Protein AF-A0A976PGE8-F1 (afdb_monomer_lite)

pLDDT: mean 82.2, std 19.77, range [25.59, 98.62]

Foldseek 3Di:
DDDDDPPPPPPPPPPDQPPDDQDPQWDWDWDDDPQKIWIWIWFQAPVRHIDIDIFIDGNVLLVVLVVLAAAADADPPADPDDPVSCVSHCWDADPNDIDHVLLCLLQSCLRVCVRVLVRLVVVCVVVVNDPLSSLRRLLRRLASQAEGFADCDDPRHRNHRADRLSRCNNSSYHHAVNSQSVSSSSCLVDPVQAQQKKWKDAVPHIWIWGQDDDDPQFAWDDDPNTITTTRGSHDPVSARTSDDPDPRDPDIDIGTRHYDDPPDDDDDDDDDDDDDDDDDDQQDAQPPQWDWDWDADPPAQKIWTFTWHQDPNDTATAHWIFIAGVVRHTPDIWHDHRNRTPGD

Secondary structure (DSSP, 8-state):
-----------------TT-PPPTT-EEEEEEETTEEEEEEEEE-TTS-EEEEEEEEEHHHHHHHHHHSSB---BTTB----HHHHHHHTEEEETTEEEE-HHHHHHHTHHHHHHHHHHHHHHHHHHT--HHHHHHHHHHHHHTSPB-PPPSEETTEE-TT---HHHHHHHS-B-HHHHHHHHHHHHTTSGGGTT-EEEEEETTEEEEEE-SPPPTT--EEEETTEEEEEE----TT-PPTT--SS---S--EEEEE-----S----PPPP-PPPP----TT---S-TTEEEEEEE-SSSS-EEEEEEEEETTEEEEEEEEEEE-TT--EEEEEEEETTEEEE-

Radius of gyration: 23.6 Å; chains: 1; bounding box: 58×65×79 Å

Structure (mmCIF, N/CA/C/O backbone):
data_AF-A0A976PGE8-F1
#
_entry.id   AF-A0A976PGE8-F1
#
loop_
_atom_site.group_PDB
_atom_site.id
_atom_site.type_symbol
_atom_site.label_atom_id
_atom_site.label_alt_id
_atom_site.label_comp_id
_atom_site.label_asym_id
_atom_site.label_entity_id
_atom_site.label_seq_id
_atom_site.pdbx_PDB_ins_code
_atom_site.Cartn_x
_atom_site.Cartn_y
_atom_site.Cartn_z
_atom_site.occupancy
_atom_site.B_iso_or_equiv
_atom_site.auth_seq_id
_atom_site.auth_comp_id
_atom_site.auth_asym_id
_atom_site.auth_atom_id
_atom_site.pdbx_PDB_model_num
ATOM 1 N N . MET A 1 1 ? 16.066 42.567 -36.232 1.00 38.53 1 MET A N 1
ATOM 2 C CA . MET A 1 1 ? 16.567 41.419 -35.450 1.00 38.53 1 MET A CA 1
ATOM 3 C C . MET A 1 1 ? 15.426 40.947 -34.550 1.00 38.53 1 MET A C 1
ATOM 5 O O . MET A 1 1 ? 15.101 41.644 -33.601 1.00 38.53 1 MET A O 1
ATOM 9 N N . LYS A 1 2 ? 14.699 39.887 -34.933 1.00 30.12 2 LYS A N 1
ATOM 10 C CA . LYS A 1 2 ? 13.552 39.358 -34.169 1.00 30.12 2 LYS A CA 1
ATOM 11 C C . LYS A 1 2 ? 14.046 38.180 -33.330 1.00 30.12 2 LYS A C 1
ATOM 13 O O . LYS A 1 2 ? 14.481 37.188 -33.903 1.00 30.12 2 LYS A O 1
ATOM 18 N N . PHE A 1 3 ? 14.008 38.305 -32.006 1.00 31.39 3 PHE A N 1
ATOM 19 C CA . PHE A 1 3 ? 14.243 37.182 -31.100 1.00 31.39 3 PHE A CA 1
ATOM 20 C C . PHE A 1 3 ? 12.984 36.314 -31.066 1.00 31.39 3 PHE A C 1
ATOM 22 O O . PHE A 1 3 ? 11.922 36.770 -30.646 1.00 31.39 3 PHE A O 1
ATOM 29 N N . LEU A 1 4 ? 13.099 35.080 -31.555 1.00 31.41 4 LEU A N 1
ATOM 30 C CA . LEU A 1 4 ? 12.068 34.059 -31.429 1.00 31.41 4 LEU A CA 1
ATOM 31 C C . LEU A 1 4 ? 12.268 33.383 -30.066 1.00 31.41 4 LEU A C 1
ATOM 33 O O . LEU A 1 4 ? 13.241 32.659 -29.866 1.00 31.41 4 LEU A O 1
ATOM 37 N N . LEU A 1 5 ? 11.391 33.681 -29.108 1.00 29.59 5 LEU A N 1
ATOM 38 C CA . LEU A 1 5 ? 11.395 33.053 -27.790 1.00 29.59 5 LEU A CA 1
ATOM 39 C C . LEU A 1 5 ? 10.827 31.632 -27.937 1.00 29.59 5 LEU A C 1
ATOM 41 O O . LEU A 1 5 ? 9.623 31.458 -28.119 1.00 29.59 5 LEU A O 1
ATOM 45 N N . PHE A 1 6 ? 11.686 30.615 -27.904 1.00 31.12 6 PHE A N 1
ATOM 46 C CA . PHE A 1 6 ? 11.252 29.219 -27.862 1.00 31.12 6 PHE A CA 1
ATOM 47 C C . PHE A 1 6 ? 10.829 28.899 -26.421 1.00 31.12 6 PHE A C 1
ATOM 49 O O . PHE A 1 6 ? 11.664 28.623 -25.561 1.00 31.12 6 PHE A O 1
ATOM 56 N N . LEU A 1 7 ? 9.527 28.985 -26.131 1.00 32.16 7 LEU A N 1
ATOM 57 C CA . LEU A 1 7 ? 8.962 28.381 -24.926 1.00 32.16 7 LEU A CA 1
ATOM 58 C C . LEU A 1 7 ? 9.033 26.863 -25.101 1.00 32.16 7 LEU A C 1
ATOM 60 O O . LEU A 1 7 ? 8.217 26.262 -25.795 1.00 32.16 7 LEU A O 1
ATOM 64 N N . LEU A 1 8 ? 10.047 26.255 -24.489 1.00 30.08 8 LEU A N 1
ATOM 65 C CA . LEU A 1 8 ? 10.161 24.810 -24.369 1.00 30.08 8 LEU A CA 1
ATOM 66 C C . LEU A 1 8 ? 9.099 24.341 -23.361 1.00 30.08 8 LEU A C 1
ATOM 68 O O . LEU A 1 8 ? 9.341 24.271 -22.158 1.00 30.08 8 LEU A O 1
ATOM 72 N N . THR A 1 9 ? 7.884 24.075 -23.835 1.00 30.38 9 THR A N 1
ATOM 73 C CA . THR A 1 9 ? 6.883 23.368 -23.037 1.00 30.38 9 THR A CA 1
ATOM 74 C C . THR A 1 9 ? 7.337 21.923 -22.905 1.00 30.38 9 THR A C 1
ATOM 76 O O . THR A 1 9 ? 7.172 21.124 -23.825 1.00 30.38 9 THR A O 1
ATOM 79 N N . ILE A 1 10 ? 7.934 21.584 -21.764 1.00 34.19 10 ILE A N 1
ATOM 80 C CA . ILE A 1 10 ? 8.125 20.194 -21.358 1.00 34.19 10 ILE A CA 1
ATOM 81 C C . ILE A 1 10 ? 6.721 19.649 -21.075 1.00 34.19 10 ILE A C 1
ATOM 83 O O . ILE A 1 10 ? 6.186 19.818 -19.982 1.00 34.19 10 ILE A O 1
ATOM 87 N N . GLN A 1 11 ? 6.084 19.048 -22.081 1.00 33.69 11 GLN A N 1
ATOM 88 C CA . GLN A 1 11 ? 4.939 18.173 -21.859 1.00 33.69 11 GLN A CA 1
ATOM 89 C C . GLN A 1 11 ? 5.474 16.903 -21.201 1.00 33.69 11 GLN A C 1
ATOM 91 O O . GLN A 1 11 ? 5.878 15.950 -21.863 1.00 33.69 11 GLN A O 1
ATOM 96 N N . SER A 1 12 ? 5.508 16.899 -19.872 1.00 35.38 12 SER A N 1
ATOM 97 C CA . SER A 1 12 ? 5.469 15.654 -19.124 1.00 35.38 12 SER A CA 1
ATOM 98 C C . SER A 1 12 ? 4.142 14.982 -19.464 1.00 35.38 12 SER A C 1
ATOM 100 O O . SER A 1 12 ? 3.069 15.463 -19.098 1.00 35.38 12 SER A O 1
ATOM 102 N N . ALA A 1 13 ? 4.209 13.892 -20.224 1.00 35.97 13 ALA A N 1
ATOM 103 C CA . ALA A 1 13 ? 3.078 13.012 -20.462 1.00 35.97 13 ALA A CA 1
ATOM 104 C C . ALA A 1 13 ? 2.733 12.296 -19.147 1.00 35.97 13 ALA A C 1
ATOM 106 O O . ALA A 1 13 ? 3.066 11.135 -18.934 1.00 35.97 13 ALA A O 1
ATOM 107 N N . PHE A 1 14 ? 2.106 13.017 -18.220 1.00 44.25 14 PHE A N 1
ATOM 108 C CA . PHE A 1 14 ? 1.342 12.393 -17.158 1.00 44.25 14 PHE A CA 1
ATOM 109 C C . PHE A 1 14 ? 0.135 11.749 -17.834 1.00 44.25 14 PHE A C 1
ATOM 111 O O . PHE A 1 14 ? -0.710 12.452 -18.387 1.00 44.25 14 PHE A O 1
ATOM 118 N N . ALA A 1 15 ? 0.074 10.417 -17.828 1.00 44.56 15 ALA A N 1
ATOM 119 C CA . ALA A 1 15 ? -1.162 9.708 -18.121 1.00 44.56 15 ALA A CA 1
ATOM 120 C C . ALA A 1 15 ? -2.224 10.252 -17.154 1.00 44.56 15 ALA A C 1
ATOM 122 O O . ALA A 1 15 ? -2.124 10.073 -15.938 1.00 44.56 15 ALA A O 1
ATOM 123 N N . LEU A 1 16 ? -3.169 11.031 -17.677 1.00 48.41 16 LEU A N 1
ATOM 124 C CA . LEU A 1 16 ? -4.277 11.544 -16.886 1.00 48.41 16 LEU A CA 1
ATOM 125 C C . LEU A 1 16 ? -5.193 10.359 -16.553 1.00 48.41 16 LEU A C 1
ATOM 127 O O . LEU A 1 16 ? -5.439 9.533 -17.432 1.00 48.41 16 LEU A O 1
ATOM 131 N N . PRO A 1 17 ? -5.714 10.249 -15.321 1.00 51.03 17 PRO A N 1
ATOM 132 C CA . PRO A 1 17 ? -6.688 9.217 -14.994 1.00 51.03 17 PRO A CA 1
ATOM 133 C C . PRO A 1 17 ? -7.962 9.455 -15.821 1.00 51.03 17 PRO A C 1
ATOM 135 O O . PRO A 1 17 ? -8.771 10.317 -15.488 1.00 51.03 17 PRO A O 1
ATOM 138 N N . GLU A 1 18 ? -8.147 8.704 -16.910 1.00 49.00 18 GLU A N 1
ATOM 139 C CA . GLU A 1 18 ? -9.283 8.856 -17.837 1.00 49.00 18 GLU A CA 1
ATOM 140 C C . GLU A 1 18 ? -10.657 8.571 -17.193 1.00 49.00 18 GLU A C 1
ATOM 142 O O . GLU A 1 18 ? -11.688 8.875 -17.788 1.00 49.00 18 GLU A O 1
ATOM 147 N N . LEU A 1 19 ? -10.710 8.005 -15.977 1.00 54.81 19 LEU A N 1
ATOM 148 C CA . LEU A 1 19 ? -11.926 7.375 -15.443 1.00 54.81 19 LEU A CA 1
ATOM 149 C C . LEU A 1 19 ? -12.420 7.891 -14.081 1.00 54.81 19 LEU A C 1
ATOM 151 O O . LEU A 1 19 ? -13.406 7.359 -13.568 1.00 54.81 19 LEU A O 1
ATOM 155 N N . TYR A 1 20 ? -11.807 8.916 -13.471 1.00 58.28 20 TYR A N 1
ATOM 156 C CA . TYR A 1 20 ? -12.266 9.370 -12.150 1.00 58.28 20 TYR A CA 1
ATOM 157 C C . TYR A 1 20 ? -12.044 10.856 -11.849 1.00 58.28 20 TYR A C 1
ATOM 159 O O . TYR A 1 20 ? -10.917 11.346 -11.801 1.00 58.28 20 TYR A O 1
ATOM 167 N N . GLN A 1 21 ? -13.134 11.550 -11.505 1.00 64.12 21 GLN A N 1
ATOM 168 C CA . GLN A 1 21 ? -13.083 12.871 -10.884 1.00 64.12 21 GLN A CA 1
ATOM 169 C C . GLN A 1 21 ? -12.883 12.749 -9.374 1.00 64.12 21 GLN A C 1
ATOM 171 O O . GLN A 1 21 ? -13.688 12.162 -8.649 1.00 64.12 21 GLN A O 1
ATOM 176 N N . LYS A 1 22 ? -11.794 13.351 -8.901 1.00 72.69 22 LYS A N 1
ATOM 177 C CA . LYS A 1 22 ? -11.491 13.538 -7.486 1.00 72.69 22 LYS A CA 1
ATOM 178 C C . LYS A 1 22 ? -12.684 14.182 -6.761 1.00 72.69 22 LYS A C 1
ATOM 180 O O . LYS A 1 22 ? -13.206 15.196 -7.218 1.00 72.69 22 LYS A O 1
ATOM 185 N N . LYS A 1 23 ? -13.115 13.611 -5.628 1.00 82.00 23 LYS A N 1
ATOM 186 C CA . LYS A 1 23 ? -14.220 14.181 -4.836 1.00 82.00 23 LYS A CA 1
ATOM 187 C C . LYS A 1 23 ? -13.848 15.580 -4.356 1.00 82.00 23 LYS A C 1
ATOM 189 O O . LYS A 1 23 ? -12.723 15.782 -3.907 1.00 82.00 23 LYS A O 1
ATOM 194 N N . GLU A 1 24 ? -14.803 16.505 -4.366 1.00 86.56 24 GLU A N 1
ATOM 195 C CA . GLU A 1 24 ? -14.569 17.924 -4.052 1.00 86.56 24 GLU A CA 1
ATOM 196 C C . GLU A 1 24 ? -13.876 18.139 -2.697 1.00 86.56 24 GLU A C 1
ATOM 198 O O . GLU A 1 24 ? -12.954 18.939 -2.581 1.00 86.56 24 GLU A O 1
ATOM 203 N N . TYR A 1 25 ? -14.259 17.364 -1.678 1.00 89.31 25 TYR A N 1
ATOM 204 C CA . TYR A 1 25 ? -13.677 17.488 -0.341 1.00 89.31 25 TYR A CA 1
ATOM 205 C C . TYR A 1 25 ? -12.255 16.925 -0.227 1.00 89.31 25 TYR A C 1
ATOM 207 O O . TYR A 1 25 ? -11.617 17.108 0.806 1.00 89.31 25 TYR A O 1
ATOM 215 N N . THR A 1 26 ? -11.770 16.172 -1.216 1.00 90.62 26 THR A N 1
ATOM 216 C CA . THR A 1 26 ? -10.466 15.515 -1.106 1.00 90.62 26 THR A CA 1
ATOM 217 C C . THR A 1 26 ? -9.344 16.472 -1.478 1.00 90.62 26 THR A C 1
ATOM 219 O O . THR A 1 26 ? -9.371 17.175 -2.492 1.00 90.62 26 THR A O 1
ATOM 222 N N . LYS A 1 27 ? -8.281 16.457 -0.682 1.00 91.56 27 LYS A N 1
ATOM 223 C CA . LYS A 1 27 ? -7.061 17.225 -0.935 1.00 91.56 27 LYS A CA 1
ATOM 224 C C . LYS A 1 27 ? -5.934 16.253 -1.238 1.00 91.56 27 LYS A C 1
ATOM 226 O O . LYS A 1 27 ? -5.836 15.214 -0.610 1.00 91.56 27 LYS A O 1
ATOM 231 N N . SER A 1 28 ? -5.125 16.566 -2.238 1.00 91.44 28 SER A N 1
ATOM 232 C CA . SER A 1 28 ? -3.956 15.768 -2.602 1.00 91.44 28 SER A CA 1
ATOM 233 C C . SER A 1 28 ? -2.969 16.732 -3.224 1.00 91.44 28 SER A C 1
ATOM 235 O O . SER A 1 28 ? -3.305 17.380 -4.218 1.00 91.44 28 SER A O 1
ATOM 237 N N . GLN A 1 29 ? -1.844 16.921 -2.553 1.00 91.19 29 GLN A N 1
ATOM 238 C CA . GLN A 1 29 ? -0.753 17.790 -2.965 1.00 91.19 29 GLN A CA 1
ATOM 239 C C . GLN A 1 29 ? 0.547 17.059 -2.659 1.00 91.19 29 GLN A C 1
ATOM 241 O O . GLN A 1 29 ? 0.726 16.565 -1.544 1.00 91.19 29 GLN A O 1
ATOM 246 N N . THR A 1 30 ? 1.434 17.030 -3.645 1.00 92.50 30 THR A N 1
ATOM 247 C CA . THR A 1 30 ? 2.789 16.508 -3.510 1.00 92.50 30 THR A CA 1
ATOM 248 C C . THR A 1 30 ? 3.738 17.610 -3.947 1.00 92.50 30 THR A C 1
ATOM 250 O O . THR A 1 30 ? 3.675 18.075 -5.083 1.00 92.50 30 THR A O 1
ATOM 253 N N . GLU A 1 31 ? 4.605 18.044 -3.042 1.00 92.19 31 GLU A N 1
ATOM 254 C CA . GLU A 1 31 ? 5.631 19.051 -3.298 1.00 92.19 31 GLU A CA 1
ATOM 255 C C . GLU A 1 31 ? 7.012 18.416 -3.155 1.00 92.19 31 GLU A C 1
ATOM 257 O O . GLU A 1 31 ? 7.224 17.532 -2.326 1.00 92.19 31 GLU A O 1
ATOM 262 N N . THR A 1 32 ? 7.968 18.859 -3.966 1.00 92.94 32 THR A N 1
ATOM 263 C CA . THR A 1 32 ? 9.370 18.445 -3.826 1.00 92.94 32 THR A CA 1
ATOM 264 C C . THR A 1 32 ? 10.134 19.568 -3.147 1.00 92.94 32 THR A C 1
ATOM 266 O O . THR A 1 32 ? 10.210 20.668 -3.692 1.00 92.94 32 THR A O 1
ATOM 269 N N . LEU A 1 33 ? 10.701 19.299 -1.970 1.00 89.69 33 LEU A N 1
ATOM 270 C CA . LEU A 1 33 ? 11.504 20.260 -1.213 1.00 89.69 33 LEU A CA 1
ATOM 271 C C . LEU A 1 33 ? 12.820 19.595 -0.803 1.00 89.69 33 LEU A C 1
ATOM 273 O O . LEU A 1 33 ? 12.842 18.677 0.019 1.00 89.69 33 LEU A O 1
ATOM 277 N N . GLY A 1 34 ? 13.924 20.055 -1.398 1.00 91.62 34 GLY A N 1
ATOM 278 C CA . GLY A 1 34 ? 15.229 19.411 -1.241 1.00 91.62 34 GLY A CA 1
ATOM 279 C C . GLY A 1 34 ? 15.175 17.933 -1.641 1.00 91.62 34 GLY A C 1
ATOM 280 O O . GLY A 1 34 ? 14.679 17.592 -2.715 1.00 91.62 34 GLY A O 1
ATOM 281 N N . ASP A 1 35 ? 15.635 17.064 -0.742 1.00 93.12 35 ASP A N 1
ATOM 282 C CA . ASP A 1 35 ? 15.721 15.615 -0.965 1.00 93.12 35 ASP A CA 1
ATOM 283 C C . ASP A 1 35 ? 14.446 14.847 -0.581 1.00 93.12 35 ASP A C 1
ATOM 285 O O . ASP A 1 35 ? 14.477 13.620 -0.475 1.00 93.12 35 ASP A O 1
ATOM 289 N N . ASN A 1 36 ? 13.322 15.533 -0.345 1.00 94.56 36 ASN A N 1
ATOM 290 C CA . ASN A 1 36 ? 12.083 14.901 0.103 1.00 94.56 36 ASN A CA 1
ATOM 291 C C . ASN A 1 36 ? 10.886 15.240 -0.787 1.00 94.56 36 ASN A C 1
ATOM 293 O O . ASN A 1 36 ? 10.714 16.371 -1.250 1.00 94.56 36 ASN A O 1
ATOM 297 N N . TYR A 1 37 ? 10.003 14.256 -0.932 1.00 94.50 37 TYR A N 1
ATOM 298 C CA . TYR A 1 37 ? 8.612 14.482 -1.295 1.00 94.50 37 TYR A CA 1
ATOM 299 C C . TYR A 1 37 ? 7.813 14.810 -0.038 1.00 94.50 37 TYR A C 1
ATOM 301 O O . TYR A 1 37 ? 7.886 14.081 0.951 1.00 94.50 37 TYR A O 1
ATOM 309 N N . HIS A 1 38 ? 7.045 15.892 -0.086 1.00 95.75 38 HIS A N 1
ATOM 310 C CA . HIS A 1 38 ? 6.136 16.338 0.959 1.00 95.75 38 HIS A CA 1
ATOM 311 C C . HIS A 1 38 ? 4.704 16.157 0.486 1.00 95.75 38 HIS A C 1
ATOM 313 O O . HIS A 1 38 ? 4.294 16.722 -0.524 1.00 95.75 38 HIS A O 1
ATOM 319 N N . TYR A 1 39 ? 3.940 15.388 1.245 1.00 95.56 39 TYR A N 1
ATOM 320 C CA . TYR A 1 39 ? 2.581 15.017 0.906 1.00 95.56 39 TYR A CA 1
ATOM 321 C C . TYR A 1 39 ? 1.599 15.700 1.848 1.00 95.56 39 TYR A C 1
ATOM 323 O O . TYR A 1 39 ? 1.801 15.743 3.066 1.00 95.56 39 TYR A O 1
ATOM 331 N N . VAL A 1 40 ? 0.501 16.192 1.282 1.00 96.12 40 VAL A N 1
ATOM 332 C CA . VAL A 1 40 ? -0.675 16.655 2.016 1.00 96.12 40 VAL A CA 1
ATOM 333 C C . VAL A 1 40 ? -1.888 15.964 1.425 1.00 96.12 40 VAL A C 1
ATOM 335 O O . VAL A 1 40 ? -2.246 16.202 0.270 1.00 96.12 40 VAL A O 1
ATOM 338 N N . TYR A 1 41 ? -2.543 15.138 2.232 1.00 96.69 41 TYR A N 1
ATOM 339 C CA . TYR A 1 41 ? -3.712 14.394 1.797 1.00 96.69 41 TYR A CA 1
ATOM 340 C C . TYR A 1 41 ? -4.891 14.592 2.741 1.00 96.69 41 TYR A C 1
ATOM 342 O O . TYR A 1 41 ? -4.772 14.418 3.953 1.00 96.69 41 TYR A O 1
ATOM 350 N N . GLY A 1 42 ? -6.030 14.967 2.172 1.00 96.44 42 GLY A N 1
ATOM 351 C CA . GLY A 1 42 ? -7.270 15.261 2.872 1.00 96.44 42 GLY A CA 1
ATOM 352 C C . GLY A 1 42 ? -8.382 14.321 2.439 1.00 96.44 42 GLY A C 1
ATOM 353 O O . GLY A 1 42 ? -8.644 14.197 1.244 1.00 96.44 42 GLY A O 1
ATOM 354 N N . PHE A 1 43 ? -9.051 13.691 3.399 1.00 95.69 43 PHE A N 1
ATOM 355 C CA . PHE A 1 43 ? -10.118 12.717 3.168 1.00 95.69 43 PHE A CA 1
ATOM 356 C C . PHE A 1 43 ? -11.123 12.739 4.322 1.00 95.69 43 PHE A C 1
ATOM 358 O O . PHE A 1 43 ? -10.867 13.332 5.371 1.00 95.69 43 PHE A O 1
ATOM 365 N N . LYS A 1 44 ? -12.282 12.101 4.152 1.00 95.25 44 LYS A N 1
ATOM 366 C CA . LYS A 1 44 ? -13.199 11.855 5.276 1.00 95.25 44 LYS A CA 1
ATOM 367 C C . LYS A 1 44 ? -12.885 10.489 5.871 1.00 95.25 44 LYS A C 1
ATOM 369 O O . LYS A 1 44 ? -12.696 9.539 5.120 1.00 95.25 44 LYS A O 1
ATOM 374 N N . ASP A 1 45 ? -12.859 10.354 7.190 1.00 94.94 45 ASP A N 1
ATOM 375 C CA . ASP A 1 45 ? -12.690 9.056 7.847 1.00 94.94 45 ASP A CA 1
ATOM 376 C C . ASP A 1 45 ? -13.990 8.231 7.844 1.00 94.94 45 ASP A C 1
ATOM 378 O O . ASP A 1 45 ? -14.986 8.587 7.198 1.00 94.94 45 ASP A O 1
ATOM 382 N N . HIS A 1 46 ? -13.965 7.079 8.516 1.00 91.44 46 HIS A N 1
ATOM 383 C CA . HIS A 1 46 ? -15.094 6.150 8.588 1.00 91.44 46 HIS A CA 1
ATOM 384 C C . HIS A 1 46 ? -16.275 6.698 9.407 1.00 91.44 46 HIS A C 1
ATOM 386 O O . HIS A 1 46 ? -17.394 6.231 9.229 1.00 91.44 46 HIS A O 1
ATOM 392 N N . LEU A 1 47 ? -16.051 7.736 10.222 1.00 92.69 47 LEU A N 1
ATOM 393 C CA . LEU A 1 47 ? -17.087 8.490 10.937 1.00 92.69 47 LEU A CA 1
ATOM 394 C C . LEU A 1 47 ? -17.550 9.729 10.149 1.00 92.69 47 LEU A C 1
ATOM 396 O O . LEU A 1 47 ? -18.360 10.516 10.631 1.00 92.69 47 LEU A O 1
ATOM 400 N N . GLY A 1 48 ? -17.029 9.933 8.934 1.00 93.12 48 GLY A N 1
ATOM 401 C CA . GLY A 1 48 ? -17.350 11.075 8.079 1.00 93.12 48 GLY A CA 1
ATOM 402 C C . GLY A 1 48 ? -16.617 12.368 8.443 1.00 93.12 48 GLY A C 1
ATOM 403 O O . GLY A 1 48 ? -16.824 13.385 7.775 1.00 93.12 48 GLY A O 1
ATOM 404 N N . ALA A 1 49 ? -15.739 12.347 9.447 1.00 95.31 49 ALA A N 1
ATOM 405 C CA . ALA A 1 49 ? -14.977 13.515 9.858 1.00 95.31 49 ALA A CA 1
ATOM 406 C C . ALA A 1 49 ? -13.807 13.760 8.900 1.00 95.31 49 ALA A C 1
ATOM 408 O O . ALA A 1 49 ? -13.102 12.833 8.504 1.00 95.31 49 ALA A O 1
ATOM 409 N N . TYR A 1 50 ? -13.573 15.020 8.532 1.00 96.75 50 TYR A N 1
ATOM 410 C CA . TYR A 1 50 ? -12.437 15.368 7.683 1.00 96.75 50 TYR A CA 1
ATOM 411 C C . TYR A 1 50 ? -11.113 15.183 8.438 1.00 96.75 50 TYR A C 1
ATOM 413 O O . TYR A 1 50 ? -10.974 15.561 9.609 1.00 96.75 50 TYR A O 1
ATOM 421 N N . ARG A 1 51 ? -10.139 14.588 7.753 1.00 96.06 51 ARG A N 1
ATOM 422 C CA . ARG A 1 51 ? -8.774 14.351 8.213 1.00 96.06 51 ARG A CA 1
ATOM 423 C C . ARG A 1 51 ? -7.822 14.877 7.157 1.00 96.06 51 ARG A C 1
ATOM 425 O O . ARG A 1 51 ? -7.987 14.579 5.980 1.00 96.06 51 ARG A O 1
ATOM 432 N N . GLU A 1 52 ? -6.816 15.621 7.594 1.00 96.75 52 GLU A N 1
ATOM 433 C CA . GLU A 1 52 ? -5.674 15.988 6.765 1.00 96.75 52 GLU A CA 1
ATOM 434 C C . GLU A 1 52 ? -4.431 15.333 7.363 1.00 96.75 52 GLU A C 1
ATOM 436 O O . GLU A 1 52 ? -4.132 15.513 8.545 1.00 96.75 52 GLU A O 1
ATOM 441 N N . ILE A 1 53 ? -3.729 14.549 6.553 1.00 96.88 53 ILE A N 1
ATOM 442 C CA . ILE A 1 53 ? -2.478 13.902 6.919 1.00 96.88 53 ILE A CA 1
ATOM 443 C C . ILE A 1 53 ? -1.358 14.545 6.116 1.00 96.88 53 ILE A C 1
ATOM 445 O O . ILE A 1 53 ? -1.480 14.783 4.914 1.00 96.88 53 ILE A O 1
ATOM 449 N N . ARG A 1 54 ? -0.257 14.819 6.811 1.00 97.19 54 ARG A N 1
ATOM 450 C CA . ARG A 1 54 ? 0.971 15.350 6.231 1.00 97.19 54 ARG A CA 1
ATOM 451 C C . ARG A 1 54 ? 2.112 14.419 6.562 1.00 97.19 54 ARG A C 1
ATOM 453 O O . ARG A 1 54 ? 2.247 14.022 7.719 1.00 97.19 54 ARG A O 1
ATOM 460 N N . TRP A 1 55 ? 2.909 14.081 5.568 1.00 96.31 55 TRP A N 1
ATOM 461 C CA . TRP A 1 55 ? 4.113 13.286 5.753 1.00 96.31 55 TRP A CA 1
ATOM 462 C C . TRP A 1 55 ? 5.144 13.680 4.707 1.00 96.31 55 TRP A C 1
ATOM 464 O O . TRP A 1 55 ? 4.822 14.329 3.713 1.00 96.31 55 TRP A O 1
ATOM 474 N N . ALA A 1 56 ? 6.392 13.312 4.952 1.00 95.00 56 ALA A N 1
ATOM 475 C CA . ALA A 1 56 ? 7.464 13.487 3.995 1.00 95.00 56 ALA A CA 1
ATOM 476 C C . ALA A 1 56 ? 8.253 12.189 3.888 1.00 95.00 56 ALA A C 1
ATOM 478 O O . ALA A 1 56 ? 8.341 11.439 4.863 1.00 95.00 56 ALA A O 1
ATOM 479 N N . PHE A 1 57 ? 8.809 11.926 2.713 1.00 94.25 57 PHE A N 1
ATOM 480 C CA . PHE A 1 57 ? 9.678 10.780 2.498 1.00 94.25 57 PHE A CA 1
ATOM 481 C C . PHE A 1 57 ? 10.813 11.126 1.539 1.00 94.25 57 PHE A C 1
ATOM 483 O O . PHE A 1 57 ? 10.651 11.968 0.653 1.00 94.25 57 PHE A O 1
ATOM 490 N N . ASN A 1 58 ? 11.955 10.463 1.720 1.00 95.38 58 ASN A N 1
ATOM 491 C CA . ASN A 1 58 ? 13.143 10.708 0.920 1.00 95.38 58 ASN A CA 1
ATOM 492 C C . ASN A 1 58 ? 12.885 10.372 -0.554 1.00 95.38 58 ASN A C 1
ATOM 494 O O . ASN A 1 58 ? 12.510 9.252 -0.911 1.00 95.38 58 ASN A O 1
ATOM 498 N N . ARG A 1 59 ? 13.119 11.360 -1.412 1.00 93.31 59 ARG A N 1
ATOM 499 C CA . ARG A 1 59 ? 12.888 11.262 -2.846 1.00 93.31 59 ARG A CA 1
ATOM 500 C C . ARG A 1 59 ? 13.791 10.218 -3.489 1.00 93.31 59 ARG A C 1
ATOM 502 O O . ARG A 1 59 ? 13.295 9.396 -4.244 1.00 93.31 59 ARG A O 1
ATOM 509 N N . TRP A 1 60 ? 15.084 10.210 -3.162 1.00 91.94 60 TRP A N 1
ATOM 510 C CA . TRP A 1 60 ? 16.029 9.267 -3.764 1.00 91.94 60 TRP A CA 1
ATOM 511 C C . TRP A 1 60 ? 15.628 7.813 -3.504 1.00 91.94 60 TRP A C 1
ATOM 513 O O . TRP A 1 60 ? 15.638 7.011 -4.431 1.00 91.94 60 TRP A O 1
ATOM 523 N N . LYS A 1 61 ? 15.197 7.476 -2.283 1.00 91.31 61 LYS A N 1
ATOM 524 C CA . LYS A 1 61 ? 14.690 6.132 -1.964 1.00 91.31 61 LYS A CA 1
ATOM 525 C C . LYS A 1 61 ? 13.425 5.787 -2.749 1.00 91.31 61 LYS A C 1
ATOM 527 O O . LYS A 1 61 ? 13.316 4.681 -3.266 1.00 91.31 61 LYS A O 1
ATOM 532 N N . SER A 1 62 ? 12.490 6.731 -2.857 1.00 90.56 62 SER A N 1
ATOM 533 C CA . SER A 1 62 ? 11.253 6.548 -3.626 1.00 90.56 62 SER A CA 1
ATOM 534 C C . SER A 1 62 ? 11.528 6.331 -5.118 1.00 90.56 62 SER A C 1
ATOM 536 O O . SER A 1 62 ? 10.987 5.403 -5.714 1.00 90.56 62 SER A O 1
ATOM 538 N N . ASP A 1 63 ? 12.378 7.172 -5.706 1.00 91.81 63 ASP A N 1
ATOM 539 C CA . ASP A 1 63 ? 12.733 7.128 -7.125 1.00 91.81 63 ASP A CA 1
ATOM 540 C C . ASP A 1 63 ? 13.562 5.867 -7.433 1.00 91.81 63 ASP A C 1
ATOM 542 O O . ASP A 1 63 ? 13.305 5.187 -8.421 1.00 91.81 63 ASP A O 1
ATOM 546 N N . SER A 1 64 ? 14.497 5.490 -6.551 1.00 90.88 64 SER A N 1
ATOM 547 C CA . SER A 1 64 ? 15.314 4.275 -6.713 1.00 90.88 64 SER A CA 1
ATOM 548 C C . SER A 1 64 ? 14.475 3.001 -6.634 1.00 90.88 64 SER A C 1
ATOM 550 O O . SER A 1 64 ? 14.700 2.067 -7.399 1.00 90.88 64 SER A O 1
ATOM 552 N N . PHE A 1 65 ? 13.481 2.963 -5.740 1.00 91.94 65 PHE A N 1
ATOM 553 C CA . PHE A 1 65 ? 12.523 1.860 -5.694 1.00 91.94 65 PHE A CA 1
ATOM 554 C C . PHE A 1 65 ? 11.800 1.716 -7.037 1.00 91.94 65 PHE A C 1
ATOM 556 O 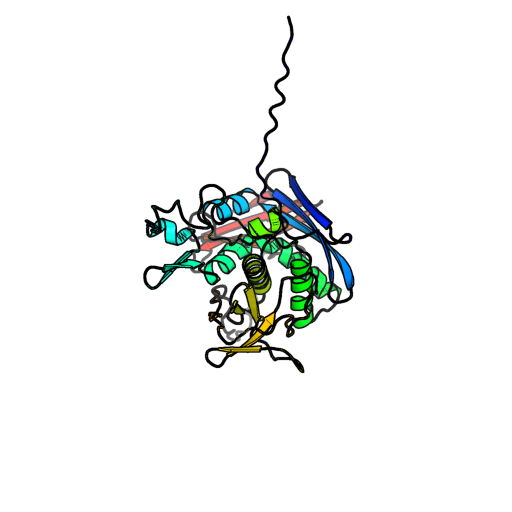O . PHE A 1 65 ? 11.716 0.619 -7.582 1.00 91.94 65 PHE A O 1
ATOM 563 N N . LEU A 1 66 ? 11.303 2.830 -7.582 1.00 91.50 66 LEU A N 1
ATOM 564 C CA . LEU A 1 66 ? 10.574 2.844 -8.847 1.00 91.50 66 LEU A CA 1
ATOM 565 C C . LEU A 1 66 ? 11.446 2.398 -10.030 1.00 91.50 66 LEU A C 1
ATOM 567 O O . LEU A 1 66 ? 10.960 1.666 -10.884 1.00 91.50 66 LEU A O 1
ATOM 571 N N . MET A 1 67 ? 12.723 2.791 -10.063 1.00 90.94 67 MET A N 1
ATOM 572 C CA . MET A 1 67 ? 13.668 2.364 -11.105 1.00 90.94 67 MET A CA 1
ATOM 573 C C . MET A 1 67 ? 13.884 0.847 -11.122 1.00 90.94 67 MET A C 1
ATOM 575 O O . MET A 1 67 ? 14.054 0.261 -12.190 1.00 90.94 67 MET A O 1
ATOM 579 N N . ASN A 1 68 ? 13.867 0.212 -9.949 1.00 91.62 68 ASN A N 1
ATOM 580 C CA . ASN A 1 68 ? 14.053 -1.232 -9.835 1.00 91.62 68 ASN A CA 1
ATOM 581 C C . ASN A 1 68 ? 12.752 -2.008 -10.068 1.00 91.62 68 ASN A C 1
ATOM 583 O O . ASN A 1 68 ? 12.799 -3.129 -10.565 1.00 91.62 68 ASN A O 1
ATOM 587 N N . PHE A 1 69 ? 11.600 -1.404 -9.777 1.00 95.12 69 PHE A N 1
ATOM 588 C CA . PHE A 1 69 ? 10.292 -2.039 -9.886 1.00 95.12 69 PHE A CA 1
ATOM 589 C C . PHE A 1 69 ? 9.933 -2.438 -11.329 1.00 95.12 69 PHE A C 1
ATOM 591 O O . PHE A 1 69 ? 10.085 -1.655 -12.269 1.00 95.12 69 PHE A O 1
ATOM 598 N N . GLY A 1 70 ? 9.409 -3.654 -11.500 1.00 94.44 70 GLY A N 1
ATOM 599 C CA . GLY A 1 70 ? 9.061 -4.207 -12.810 1.00 94.44 70 GLY A CA 1
ATOM 600 C C . GLY A 1 70 ? 10.247 -4.861 -13.520 1.00 94.44 70 GLY A C 1
ATOM 601 O O . GLY A 1 70 ? 11.275 -5.114 -12.905 1.00 94.44 70 GLY A O 1
ATOM 602 N N . LEU A 1 71 ? 10.106 -5.167 -14.808 1.00 94.19 71 LEU A N 1
ATOM 603 C CA . LEU A 1 71 ? 11.160 -5.767 -15.643 1.00 94.19 71 LEU A CA 1
ATOM 604 C C . LEU A 1 71 ? 11.631 -4.809 -16.733 1.00 94.19 71 LEU A C 1
ATOM 606 O O . LEU A 1 71 ? 11.027 -3.765 -16.962 1.00 94.19 71 LEU A O 1
ATOM 610 N N . GLY A 1 72 ? 12.707 -5.168 -17.424 1.00 89.81 72 GLY A N 1
ATOM 611 C CA . GLY A 1 72 ? 13.134 -4.528 -18.654 1.00 89.81 72 GLY A CA 1
ATOM 612 C C . GLY A 1 72 ? 12.118 -4.727 -19.775 1.00 89.81 72 GLY A C 1
ATOM 613 O O . GLY A 1 72 ? 11.055 -5.334 -19.607 1.00 89.81 72 GLY A O 1
ATOM 614 N N . GLU A 1 73 ? 12.448 -4.184 -20.941 1.00 79.06 73 GLU A N 1
ATOM 615 C CA . GLU A 1 73 ? 11.599 -4.322 -22.116 1.00 79.06 73 GLU A CA 1
ATOM 616 C C . GLU A 1 73 ? 11.476 -5.790 -22.543 1.00 79.06 73 GLU A C 1
ATOM 618 O O . GLU A 1 73 ? 12.421 -6.578 -22.467 1.00 79.06 73 GLU A O 1
ATOM 623 N N . LYS A 1 74 ? 10.276 -6.156 -22.992 1.00 82.38 74 LYS A N 1
ATOM 624 C CA . LYS A 1 74 ? 9.995 -7.479 -23.548 1.00 82.38 74 LYS A CA 1
ATOM 625 C C . LYS A 1 74 ? 10.443 -7.563 -25.007 1.00 82.38 74 LYS A C 1
ATOM 627 O O . LYS A 1 74 ? 10.277 -6.605 -25.760 1.00 82.38 74 LYS A O 1
ATOM 632 N N . GLU A 1 75 ? 10.891 -8.741 -25.428 1.00 83.19 75 GLU A N 1
ATOM 633 C CA . GLU A 1 75 ? 11.091 -9.072 -26.840 1.00 83.19 75 GLU A CA 1
ATOM 634 C C . GLU A 1 75 ? 9.881 -9.881 -27.333 1.00 83.19 75 GLU A C 1
ATOM 636 O O . GLU A 1 75 ? 9.682 -11.047 -26.981 1.00 83.19 75 GLU A O 1
ATOM 641 N N . GLY A 1 76 ? 8.998 -9.227 -28.094 1.00 85.12 76 GLY A N 1
ATOM 642 C CA . GLY A 1 76 ? 7.698 -9.794 -28.462 1.00 85.12 76 GLY A CA 1
ATOM 643 C C . GLY A 1 76 ? 6.819 -10.042 -27.230 1.00 85.12 76 GLY A C 1
ATOM 644 O O . GLY A 1 76 ? 6.362 -9.094 -26.586 1.00 85.12 76 GLY A O 1
ATOM 645 N N . ASP A 1 77 ? 6.589 -11.316 -26.904 1.00 82.25 77 ASP A N 1
ATOM 646 C CA . ASP A 1 77 ? 5.842 -11.764 -25.715 1.00 82.25 77 ASP A CA 1
ATOM 647 C C . ASP A 1 77 ? 6.728 -12.453 -24.667 1.00 82.25 77 ASP A C 1
ATOM 649 O O . ASP A 1 77 ? 6.226 -13.028 -23.700 1.00 82.25 77 ASP A O 1
ATOM 653 N N . THR A 1 78 ? 8.049 -12.386 -24.841 1.00 85.38 78 THR A N 1
ATOM 654 C CA . THR A 1 78 ? 9.022 -13.034 -23.959 1.00 85.38 78 THR A CA 1
ATOM 655 C C . THR A 1 78 ? 9.806 -11.992 -23.172 1.00 85.38 78 THR A C 1
ATOM 657 O O . THR A 1 78 ? 10.211 -10.960 -23.704 1.00 85.38 78 THR A O 1
ATOM 660 N N . PHE A 1 79 ? 10.044 -12.276 -21.892 1.00 86.69 79 PHE A N 1
ATOM 661 C CA . PHE A 1 79 ? 11.025 -11.548 -21.096 1.00 86.69 79 PHE A CA 1
ATOM 662 C C . PHE A 1 79 ? 12.316 -12.354 -21.012 1.00 86.69 79 PHE A C 1
ATOM 664 O O . PHE A 1 79 ? 12.293 -13.534 -20.658 1.00 86.69 79 PHE A O 1
ATOM 671 N N . HIS A 1 80 ? 13.440 -11.696 -21.272 1.00 85.00 80 HIS A N 1
ATOM 672 C CA . HIS A 1 80 ? 14.769 -12.240 -21.018 1.00 85.00 80 HIS A CA 1
ATOM 673 C C . HIS A 1 80 ? 15.260 -11.719 -19.666 1.00 85.00 80 HIS A C 1
ATOM 675 O O . HIS A 1 80 ? 16.028 -10.767 -19.601 1.00 85.00 80 HIS A O 1
ATOM 681 N N . VAL A 1 81 ? 14.756 -12.318 -18.584 1.00 83.19 81 VAL A N 1
ATOM 682 C CA . VAL A 1 81 ? 15.050 -11.874 -17.214 1.00 83.19 81 VAL A CA 1
ATOM 683 C C . VAL A 1 81 ? 16.264 -12.619 -16.678 1.00 83.19 81 VAL A C 1
ATOM 685 O O . VAL A 1 81 ? 16.245 -13.846 -16.582 1.00 83.19 81 VAL A O 1
ATOM 688 N N . GLY A 1 82 ? 17.311 -11.883 -16.311 1.00 84.44 82 GLY A N 1
ATOM 689 C CA . GLY A 1 82 ? 18.434 -12.437 -15.553 1.00 84.44 82 GLY A CA 1
ATOM 690 C C . GLY A 1 82 ? 18.124 -12.521 -14.055 1.00 84.44 82 GLY A C 1
ATOM 691 O O . GLY A 1 82 ? 17.331 -11.732 -13.542 1.00 84.44 82 GLY A O 1
ATOM 692 N N . ASP A 1 83 ? 18.795 -13.421 -13.330 1.00 84.56 83 ASP A N 1
ATOM 693 C CA . ASP A 1 83 ? 18.567 -13.633 -11.888 1.00 84.56 83 ASP A CA 1
ATOM 694 C C . ASP A 1 83 ? 18.683 -12.337 -11.065 1.00 84.56 83 ASP A C 1
ATOM 696 O O . ASP A 1 83 ? 17.841 -12.061 -10.211 1.00 84.56 83 ASP A O 1
ATOM 700 N N . ALA A 1 84 ? 19.679 -11.499 -11.374 1.00 85.38 84 ALA A N 1
ATOM 701 C CA . ALA A 1 84 ? 19.892 -10.222 -10.694 1.00 85.38 84 ALA A CA 1
ATOM 702 C C . ALA A 1 84 ? 18.748 -9.221 -10.930 1.00 85.38 84 ALA A C 1
ATOM 704 O O . ALA A 1 84 ? 18.376 -8.477 -10.029 1.00 85.38 84 ALA A O 1
ATOM 705 N N . GLU A 1 85 ? 18.164 -9.195 -12.129 1.00 87.81 85 GLU A N 1
ATOM 706 C CA . GLU A 1 85 ? 17.006 -8.341 -12.393 1.00 87.81 85 GLU A CA 1
ATOM 707 C C . GLU A 1 85 ? 15.777 -8.849 -11.638 1.00 87.81 85 GLU A C 1
ATOM 709 O O . GLU A 1 85 ? 15.064 -8.063 -11.009 1.00 87.81 85 GLU A O 1
ATOM 714 N N . LEU A 1 86 ? 15.548 -10.166 -11.658 1.00 88.50 86 LEU A N 1
ATOM 715 C CA . LEU A 1 86 ? 14.423 -10.771 -10.956 1.00 88.50 86 LEU A CA 1
ATOM 716 C C . LEU A 1 86 ? 14.486 -10.471 -9.452 1.00 88.50 86 LEU A C 1
ATOM 718 O O . LEU A 1 86 ? 13.464 -10.146 -8.848 1.00 88.50 86 LEU A O 1
ATOM 722 N N . GLU A 1 87 ? 15.687 -10.484 -8.868 1.00 87.56 87 GLU A N 1
ATOM 723 C CA . GLU A 1 87 ? 15.913 -10.148 -7.465 1.00 87.56 87 GLU A CA 1
ATOM 724 C C . GLU A 1 87 ? 15.391 -8.750 -7.100 1.00 87.56 87 GLU A C 1
ATOM 726 O O . GLU A 1 87 ? 14.727 -8.612 -6.078 1.00 87.56 87 GLU A O 1
ATOM 731 N N . TYR A 1 88 ? 15.592 -7.717 -7.916 1.00 87.88 88 TYR A N 1
ATOM 732 C CA . TYR A 1 88 ? 15.192 -6.348 -7.545 1.00 87.88 88 TYR A CA 1
ATOM 733 C C . TYR A 1 88 ? 13.872 -5.881 -8.168 1.00 87.88 88 TYR A C 1
ATOM 735 O O . TYR A 1 88 ? 13.338 -4.862 -7.745 1.00 87.88 88 TYR A O 1
ATOM 743 N N . SER A 1 89 ? 13.320 -6.643 -9.116 1.00 92.19 89 SER A N 1
ATOM 744 C CA . SER A 1 89 ? 12.094 -6.312 -9.863 1.00 92.19 89 SER A CA 1
ATOM 745 C C . SER A 1 89 ? 10.791 -6.336 -9.060 1.00 92.19 89 SER A C 1
ATOM 747 O O . SER A 1 89 ? 9.776 -5.795 -9.505 1.00 92.19 89 SER A O 1
ATOM 749 N N . MET A 1 90 ? 10.794 -7.033 -7.917 1.00 95.38 90 MET A N 1
ATOM 750 C CA . MET A 1 90 ? 9.588 -7.477 -7.199 1.00 95.38 90 MET A CA 1
ATOM 751 C C . MET A 1 90 ? 8.627 -8.318 -8.058 1.00 95.38 90 MET A C 1
ATOM 753 O O . MET A 1 90 ? 7.434 -8.434 -7.764 1.00 95.38 90 MET A O 1
ATOM 757 N N . MET A 1 91 ? 9.159 -8.938 -9.108 1.00 94.31 91 MET A N 1
ATOM 758 C CA . MET A 1 91 ? 8.480 -9.929 -9.926 1.00 94.31 91 MET A CA 1
ATOM 759 C C . MET A 1 91 ? 8.963 -11.323 -9.533 1.00 94.31 91 MET A C 1
ATOM 761 O O . MET A 1 91 ? 10.023 -11.503 -8.936 1.00 94.31 91 MET A O 1
ATOM 765 N N . LYS A 1 92 ? 8.186 -12.330 -9.908 1.00 92.75 92 LYS A N 1
ATOM 766 C CA . LYS A 1 92 ? 8.550 -13.737 -9.792 1.00 92.75 92 LYS A CA 1
ATOM 767 C C . LYS A 1 92 ? 8.186 -14.487 -11.060 1.00 92.75 92 LYS A C 1
ATOM 769 O O . LYS A 1 92 ? 7.229 -14.126 -11.753 1.00 92.75 92 LYS A O 1
ATOM 774 N N . VAL A 1 93 ? 8.926 -15.557 -11.323 1.00 91.06 93 VAL A N 1
ATOM 775 C CA . VAL A 1 93 ? 8.667 -16.477 -12.430 1.00 91.06 93 VAL A CA 1
ATOM 776 C C . VAL A 1 93 ? 8.151 -17.792 -11.863 1.00 91.06 93 VAL A C 1
ATOM 778 O O . VAL A 1 93 ? 8.838 -18.464 -11.102 1.00 91.06 93 VAL A O 1
ATOM 781 N N . GLU A 1 94 ? 6.939 -18.174 -12.250 1.00 87.88 94 GLU A N 1
ATOM 782 C CA . GLU A 1 94 ? 6.341 -19.465 -11.907 1.00 87.88 94 GLU A CA 1
ATOM 783 C C . GLU A 1 94 ? 5.752 -20.079 -13.178 1.00 87.88 94 GLU A C 1
ATOM 785 O O . GLU A 1 94 ? 4.967 -19.435 -13.873 1.00 87.88 94 GLU A O 1
ATOM 790 N N . ASN A 1 95 ? 6.113 -21.326 -13.499 1.00 88.88 95 ASN A N 1
ATOM 791 C CA . ASN A 1 95 ? 5.631 -22.028 -14.698 1.00 88.88 95 ASN A CA 1
ATOM 792 C C . ASN A 1 95 ? 5.810 -21.212 -15.995 1.00 88.88 95 ASN A C 1
ATOM 794 O O . ASN A 1 95 ? 4.878 -21.098 -16.794 1.00 88.88 95 ASN A O 1
ATOM 798 N N . ASN A 1 96 ? 6.992 -20.608 -16.177 1.00 86.12 96 ASN A N 1
ATOM 799 C CA . ASN A 1 96 ? 7.325 -19.722 -17.303 1.00 86.12 96 ASN A CA 1
ATOM 800 C C . ASN A 1 96 ? 6.409 -18.492 -17.439 1.00 86.12 96 ASN A C 1
ATOM 802 O O . ASN A 1 96 ? 6.297 -17.917 -18.519 1.00 86.12 96 ASN A O 1
ATOM 806 N N . LYS A 1 97 ? 5.740 -18.078 -16.357 1.00 87.62 97 LYS A N 1
ATOM 807 C CA . LYS A 1 97 ? 4.944 -16.850 -16.309 1.00 87.62 97 LYS A CA 1
ATOM 808 C C . LYS A 1 97 ? 5.543 -15.885 -15.308 1.00 87.62 97 LYS A C 1
ATOM 810 O O . LYS A 1 97 ? 5.756 -16.237 -14.149 1.00 87.62 97 LYS A O 1
ATOM 815 N N . VAL A 1 98 ? 5.753 -14.656 -15.757 1.00 89.81 98 VAL A N 1
ATOM 816 C CA . VAL A 1 98 ? 6.108 -13.542 -14.884 1.00 89.81 98 VAL A CA 1
ATOM 817 C C . VAL A 1 98 ? 4.836 -13.028 -14.205 1.00 89.81 98 VAL A C 1
ATOM 819 O O . VAL A 1 98 ? 3.808 -12.830 -14.852 1.00 89.81 98 VAL A O 1
ATOM 822 N N . SER A 1 99 ? 4.895 -12.804 -12.897 1.00 91.12 99 SER A N 1
ATOM 823 C CA . SER A 1 99 ? 3.844 -12.129 -12.129 1.00 91.12 99 SER A CA 1
ATOM 824 C C . SER A 1 99 ? 4.452 -11.322 -10.986 1.00 91.12 99 SER A C 1
ATOM 826 O O . SER A 1 99 ? 5.620 -11.515 -10.661 1.00 91.12 99 SER A O 1
ATOM 828 N N . PHE A 1 100 ? 3.681 -10.431 -10.365 1.00 94.88 100 PHE A N 1
ATOM 829 C CA . PHE A 1 100 ? 4.150 -9.716 -9.180 1.00 94.88 100 PHE A CA 1
ATOM 830 C C . PHE A 1 100 ? 4.358 -10.666 -8.003 1.00 94.88 100 PHE A C 1
ATOM 832 O O . PHE A 1 100 ? 3.506 -11.507 -7.691 1.00 94.88 100 PHE A O 1
ATOM 839 N N . ASP A 1 101 ? 5.466 -10.475 -7.299 1.00 96.19 101 ASP A N 1
ATOM 840 C CA . ASP A 1 101 ? 5.636 -10.980 -5.950 1.00 96.19 101 ASP A CA 1
ATOM 841 C C . ASP A 1 101 ? 5.070 -9.948 -4.966 1.00 96.19 101 ASP A C 1
ATOM 843 O O . ASP A 1 101 ? 5.782 -9.093 -4.442 1.00 96.19 101 ASP A O 1
ATOM 847 N N . TYR A 1 102 ? 3.756 -10.004 -4.725 1.00 96.88 102 TYR A N 1
ATOM 848 C CA . TYR A 1 102 ? 3.083 -9.059 -3.827 1.00 96.88 102 TYR A CA 1
ATOM 849 C C . TYR A 1 102 ? 3.679 -9.033 -2.413 1.00 96.88 102 TYR A C 1
ATOM 851 O O . TYR A 1 102 ? 3.690 -7.977 -1.785 1.00 96.88 102 TYR A O 1
ATOM 859 N N . SER A 1 103 ? 4.193 -10.164 -1.920 1.00 96.19 103 SER A N 1
ATOM 860 C CA . SER A 1 103 ? 4.904 -10.233 -0.642 1.00 96.19 103 SER A CA 1
ATOM 861 C C . SER A 1 103 ? 6.137 -9.343 -0.657 1.00 96.19 103 SER A C 1
ATOM 863 O O . SER A 1 103 ? 6.299 -8.494 0.221 1.00 96.19 103 SER A O 1
ATOM 865 N N . LYS A 1 104 ? 6.956 -9.479 -1.702 1.00 95.69 104 LYS A N 1
ATOM 866 C CA . LYS A 1 104 ? 8.154 -8.667 -1.885 1.00 95.69 104 LYS A CA 1
ATOM 867 C C . LYS A 1 104 ? 7.826 -7.194 -2.097 1.00 95.69 104 LYS A C 1
ATOM 869 O O . LYS A 1 104 ? 8.432 -6.349 -1.449 1.00 95.69 104 LYS A O 1
ATOM 874 N N . VAL A 1 105 ? 6.820 -6.870 -2.917 1.00 97.06 105 VAL A N 1
ATOM 875 C CA . VAL A 1 105 ? 6.377 -5.474 -3.092 1.00 97.06 105 VAL A CA 1
ATOM 876 C C . VAL A 1 105 ? 5.988 -4.867 -1.747 1.00 97.06 105 VAL A C 1
ATOM 878 O O . VAL A 1 105 ? 6.429 -3.766 -1.420 1.00 97.06 105 VAL A O 1
ATOM 881 N N . VAL A 1 106 ? 5.197 -5.584 -0.944 1.00 97.19 106 VAL A N 1
ATOM 882 C CA . VAL A 1 106 ? 4.778 -5.120 0.382 1.00 97.19 106 VAL A CA 1
ATOM 883 C C . VAL A 1 106 ? 5.981 -4.911 1.294 1.00 97.19 106 VAL A C 1
ATOM 885 O O . VAL A 1 106 ? 6.079 -3.855 1.914 1.00 97.19 106 VAL A O 1
ATOM 888 N N . GLN A 1 107 ? 6.895 -5.876 1.357 1.00 94.69 107 GLN A N 1
ATOM 889 C CA . GLN A 1 107 ? 8.035 -5.850 2.264 1.00 94.69 107 GLN A CA 1
ATOM 890 C C . GLN A 1 107 ? 9.038 -4.741 1.928 1.00 94.69 107 GLN A C 1
ATOM 892 O O . GLN A 1 107 ? 9.383 -3.947 2.805 1.00 94.69 107 GLN A O 1
ATOM 897 N N . GLU A 1 108 ? 9.430 -4.628 0.661 1.00 93.94 108 GLU A N 1
ATOM 898 C CA . GLU A 1 108 ? 10.388 -3.620 0.196 1.00 93.94 108 GLU A CA 1
ATOM 899 C C . GLU A 1 108 ? 9.800 -2.198 0.258 1.00 93.94 108 GLU A C 1
ATOM 901 O O . GLU A 1 108 ? 10.520 -1.213 0.416 1.00 93.94 108 GLU A O 1
ATOM 906 N N . SER A 1 109 ? 8.470 -2.065 0.194 1.00 95.69 109 SER A N 1
ATOM 907 C CA . SER A 1 109 ? 7.800 -0.759 0.255 1.00 95.69 109 SER A CA 1
ATOM 908 C C . SER A 1 109 ? 7.590 -0.225 1.670 1.00 95.69 109 SER A C 1
ATOM 910 O O . SER A 1 109 ? 7.125 0.909 1.824 1.00 95.69 109 SER A O 1
ATOM 912 N N . LYS A 1 110 ? 7.884 -1.009 2.718 1.00 94.44 110 LYS A N 1
ATOM 913 C CA . LYS A 1 110 ? 7.592 -0.609 4.104 1.00 94.44 110 LYS A CA 1
ATOM 914 C C . LYS A 1 110 ? 8.234 0.728 4.433 1.00 94.44 110 LYS A C 1
ATOM 916 O O . LYS A 1 110 ? 7.529 1.647 4.841 1.00 94.44 110 LYS A O 1
ATOM 921 N N . GLU A 1 111 ? 9.537 0.873 4.202 1.00 93.81 111 GLU A N 1
ATOM 922 C CA . GLU A 1 111 ? 10.254 2.096 4.572 1.00 93.81 111 GLU A CA 1
ATOM 923 C C . GLU A 1 111 ? 9.604 3.356 3.971 1.00 93.81 111 GLU A C 1
ATOM 925 O O . GLU A 1 111 ? 9.410 4.345 4.678 1.00 93.81 111 GLU A O 1
ATOM 930 N N . ILE A 1 112 ? 9.177 3.279 2.706 1.00 93.56 112 ILE A N 1
ATOM 931 C CA . ILE A 1 112 ? 8.538 4.375 1.962 1.00 93.56 112 ILE A CA 1
ATOM 932 C C . ILE A 1 112 ? 7.268 4.878 2.650 1.00 93.56 112 ILE A C 1
ATOM 934 O O . ILE A 1 112 ? 7.034 6.086 2.728 1.00 93.56 112 ILE A O 1
ATOM 938 N N . VAL A 1 113 ? 6.439 3.968 3.163 1.00 96.38 113 VAL A N 1
ATOM 939 C CA . VAL A 1 113 ? 5.136 4.326 3.741 1.00 96.38 113 VAL A CA 1
ATOM 940 C C . VAL A 1 113 ? 5.170 4.471 5.264 1.00 96.38 113 VAL A C 1
ATOM 942 O O . VAL A 1 113 ? 4.157 4.847 5.858 1.00 96.38 113 VAL A O 1
ATOM 945 N N . ALA A 1 114 ? 6.313 4.223 5.913 1.00 97.31 114 ALA A N 1
ATOM 946 C CA . ALA A 1 114 ? 6.449 4.310 7.368 1.00 97.31 114 ALA A CA 1
ATOM 947 C C . ALA A 1 114 ? 5.993 5.669 7.941 1.00 97.31 114 ALA A C 1
ATOM 949 O O . ALA A 1 114 ? 5.233 5.672 8.916 1.00 97.31 114 ALA A O 1
ATOM 950 N N . PRO A 1 115 ? 6.348 6.829 7.340 1.00 97.25 115 PRO A N 1
ATOM 951 C CA . PRO A 1 115 ? 5.880 8.123 7.834 1.00 97.25 115 PRO A CA 1
ATOM 952 C C . PRO A 1 115 ? 4.360 8.288 7.734 1.00 97.25 115 PRO A C 1
ATOM 954 O O . PRO A 1 115 ? 3.748 8.864 8.629 1.00 97.25 115 PRO A O 1
ATOM 957 N N . LEU A 1 116 ? 3.728 7.754 6.683 1.00 97.81 116 LEU A N 1
ATOM 958 C CA . LEU A 1 116 ? 2.270 7.765 6.538 1.00 97.81 116 LEU A CA 1
ATOM 959 C C . LEU A 1 116 ? 1.607 6.875 7.600 1.00 97.81 116 LEU A C 1
ATOM 961 O O . LEU A 1 116 ? 0.643 7.291 8.245 1.00 97.81 116 LEU A O 1
ATOM 965 N N . TYR A 1 117 ? 2.150 5.678 7.836 1.00 98.12 117 TYR A N 1
ATOM 966 C CA . TYR A 1 117 ? 1.638 4.781 8.870 1.00 98.12 117 TYR A CA 1
ATOM 967 C C . TYR A 1 117 ? 1.742 5.388 10.279 1.00 98.12 117 TYR A C 1
ATOM 969 O O . TYR A 1 117 ? 0.805 5.276 11.071 1.00 98.12 117 TYR A O 1
ATOM 977 N N . ALA A 1 118 ? 2.819 6.118 10.583 1.00 98.00 118 ALA A N 1
ATOM 978 C CA . ALA A 1 118 ? 2.961 6.835 11.853 1.00 98.00 118 ALA A CA 1
ATOM 979 C C . ALA A 1 118 ? 1.833 7.865 12.085 1.00 98.00 118 ALA A C 1
ATOM 981 O O . ALA A 1 118 ? 1.348 8.036 13.210 1.00 98.00 118 ALA A O 1
ATOM 982 N N . GLN A 1 119 ? 1.348 8.506 11.019 1.00 97.94 119 GLN A N 1
ATOM 983 C CA . GLN A 1 119 ? 0.214 9.427 11.105 1.00 97.94 119 GLN A CA 1
ATOM 984 C C . GLN A 1 119 ? -1.107 8.688 11.347 1.00 97.94 119 GLN A C 1
ATOM 986 O O . GLN A 1 119 ? -1.928 9.139 12.148 1.00 97.94 119 GLN A O 1
ATOM 991 N N . ILE A 1 120 ? -1.290 7.519 10.728 1.00 97.44 120 ILE A N 1
ATOM 992 C CA . ILE A 1 120 ? -2.433 6.636 10.997 1.00 97.44 120 ILE A CA 1
ATOM 993 C C . ILE A 1 120 ? -2.442 6.196 12.466 1.00 97.44 120 ILE A C 1
ATOM 995 O O . ILE A 1 120 ? -3.487 6.274 13.109 1.00 97.44 120 ILE A O 1
ATOM 999 N N . LEU A 1 121 ? -1.291 5.814 13.032 1.00 97.50 121 LEU A N 1
ATOM 1000 C CA . LEU A 1 121 ? -1.178 5.460 14.453 1.00 97.50 121 LEU A CA 1
ATOM 1001 C C . LEU A 1 121 ? -1.484 6.640 15.379 1.00 97.50 121 LEU A C 1
ATOM 1003 O O . LEU A 1 121 ? -2.149 6.468 16.401 1.00 97.50 121 LEU A O 1
ATOM 1007 N N . THR A 1 122 ? -1.046 7.845 15.014 1.00 97.56 122 THR A N 1
ATOM 1008 C CA . THR A 1 122 ? -1.379 9.067 15.759 1.00 97.56 122 THR A CA 1
ATOM 1009 C C . THR A 1 122 ? -2.893 9.279 15.812 1.00 97.56 122 THR A C 1
ATOM 1011 O O . THR A 1 122 ? -3.436 9.552 16.883 1.00 97.56 122 THR A O 1
ATOM 1014 N N . ILE A 1 123 ? -3.592 9.105 14.684 1.00 96.19 123 ILE A N 1
ATOM 1015 C CA . ILE A 1 123 ? -5.060 9.192 14.624 1.00 96.19 123 ILE A CA 1
ATOM 1016 C C . ILE A 1 123 ? -5.695 8.068 15.450 1.00 96.19 123 ILE A C 1
ATOM 1018 O O . ILE A 1 123 ? -6.561 8.349 16.277 1.00 96.19 123 ILE A O 1
ATOM 1022 N N . GLN A 1 124 ? -5.235 6.823 15.281 1.00 96.00 124 GLN A N 1
ATOM 1023 C CA . GLN A 1 124 ? -5.730 5.668 16.033 1.00 96.00 124 GLN A CA 1
ATOM 1024 C C . GLN A 1 124 ? -5.666 5.925 17.542 1.00 96.00 124 GLN A C 1
ATOM 1026 O O . GLN A 1 124 ? -6.679 5.807 18.228 1.00 96.00 124 GLN A O 1
ATOM 1031 N N . LYS A 1 125 ? -4.499 6.336 18.052 1.00 97.19 125 LYS A N 1
ATOM 1032 C CA . LYS A 1 125 ? -4.280 6.603 19.478 1.00 97.19 125 LYS A CA 1
ATOM 1033 C C . LYS A 1 125 ? -5.105 7.787 19.974 1.00 97.19 125 LYS A C 1
ATOM 1035 O O . LYS A 1 125 ? -5.702 7.704 21.041 1.00 97.19 125 LYS A O 1
ATOM 1040 N N . LYS A 1 126 ? -5.148 8.884 19.211 1.00 96.38 126 LYS A N 1
ATOM 1041 C CA . LYS A 1 126 ? -5.867 10.107 19.597 1.00 96.38 126 LYS A CA 1
ATOM 1042 C C . LYS A 1 126 ? -7.368 9.876 19.770 1.00 96.38 126 LYS A C 1
ATOM 1044 O O . LYS A 1 126 ? -7.962 10.476 20.660 1.00 96.38 126 LYS A O 1
ATOM 1049 N N . TYR A 1 127 ? -7.967 9.049 18.916 1.00 95.81 127 TYR A N 1
ATOM 1050 C CA . TYR A 1 127 ? -9.412 8.801 18.910 1.00 95.81 127 TYR A CA 1
ATOM 1051 C C . TYR A 1 127 ? -9.805 7.437 19.493 1.00 95.81 127 TYR A C 1
ATOM 1053 O O . TYR A 1 127 ? -10.981 7.096 19.465 1.00 95.81 127 TYR A O 1
ATOM 1061 N N . GLY A 1 128 ? -8.850 6.667 20.025 1.00 96.50 128 GLY A N 1
ATOM 1062 C CA . GLY A 1 128 ? -9.120 5.363 20.634 1.00 96.50 128 GLY A CA 1
ATOM 1063 C C . GLY A 1 128 ? -9.682 4.327 19.657 1.00 96.50 128 GLY A C 1
ATOM 1064 O O . GLY A 1 128 ? -10.502 3.508 20.057 1.00 96.50 128 GLY A O 1
ATOM 1065 N N . LEU A 1 129 ? -9.272 4.371 18.385 1.00 96.75 129 LEU A N 1
ATOM 1066 C CA . LEU A 1 129 ? -9.824 3.493 17.352 1.00 96.75 129 LEU A CA 1
ATOM 1067 C C . LEU A 1 129 ? -9.361 2.041 17.550 1.00 96.75 129 LEU A C 1
ATOM 1069 O O . LEU A 1 129 ? -8.165 1.759 17.698 1.00 96.75 129 LEU A O 1
ATOM 1073 N N . SER A 1 130 ? -10.304 1.108 17.467 1.00 96.25 130 SER A N 1
ATOM 1074 C CA . SER A 1 130 ? -10.038 -0.331 17.418 1.00 96.25 130 SER A CA 1
ATOM 1075 C C . SER A 1 130 ? -9.221 -0.727 16.181 1.00 96.25 130 SER A C 1
ATOM 1077 O O . SER A 1 130 ? -9.076 0.031 15.220 1.00 96.25 130 SER A O 1
ATOM 1079 N N . ASN A 1 131 ? -8.703 -1.959 16.162 1.00 95.31 131 ASN A N 1
ATOM 1080 C CA . ASN A 1 131 ? -8.005 -2.492 14.986 1.00 95.31 131 ASN A CA 1
ATOM 1081 C C . ASN A 1 131 ? -8.896 -2.507 13.738 1.00 95.31 131 ASN A C 1
ATOM 1083 O O . ASN A 1 131 ? -8.434 -2.144 12.655 1.00 95.31 131 ASN A O 1
ATOM 1087 N N . ARG A 1 132 ? -10.182 -2.831 13.906 1.00 95.56 132 ARG A N 1
ATOM 1088 C CA . ARG A 1 132 ? -11.170 -2.797 12.827 1.00 95.56 132 ARG A CA 1
ATOM 1089 C C . ARG A 1 132 ? -11.402 -1.374 12.313 1.00 95.56 132 ARG A C 1
ATOM 1091 O O . ARG A 1 132 ? -11.411 -1.148 11.107 1.00 95.56 132 ARG A O 1
ATOM 1098 N N . GLU A 1 133 ? -11.521 -0.399 13.211 1.00 97.06 133 GLU A N 1
ATOM 1099 C CA . GLU A 1 133 ? -11.672 1.015 12.837 1.00 97.06 133 GLU A CA 1
ATOM 1100 C C . GLU A 1 133 ? -10.400 1.598 12.208 1.00 97.06 133 GLU A C 1
ATOM 1102 O O . GLU A 1 133 ? -10.485 2.472 11.346 1.00 97.06 133 GLU A O 1
ATOM 1107 N N . LYS A 1 134 ? -9.211 1.095 12.569 1.00 97.56 134 LYS A N 1
ATOM 1108 C CA . LYS A 1 134 ? -7.965 1.415 11.857 1.00 97.56 134 LYS A CA 1
ATOM 1109 C C . LYS A 1 134 ? -7.996 0.893 10.419 1.00 97.56 134 LYS A C 1
ATOM 1111 O O . LYS A 1 134 ? -7.625 1.637 9.514 1.00 97.56 134 LYS A O 1
ATOM 1116 N N . VAL A 1 135 ? -8.429 -0.352 10.199 1.00 97.75 135 VAL A N 1
ATOM 1117 C CA . VAL A 1 135 ? -8.599 -0.908 8.842 1.00 97.75 135 VAL A CA 1
ATOM 1118 C C . VAL A 1 135 ? -9.567 -0.038 8.044 1.00 97.75 135 VAL A C 1
ATOM 1120 O O . VAL A 1 135 ? -9.234 0.384 6.941 1.00 97.75 135 VAL A O 1
ATOM 1123 N N . GLU A 1 136 ? -10.707 0.326 8.630 1.00 97.38 136 GLU A N 1
ATOM 1124 C CA . GLU A 1 136 ? -11.670 1.249 8.022 1.00 97.38 136 GLU A CA 1
ATOM 1125 C C . GLU A 1 136 ? -11.055 2.619 7.709 1.00 97.38 136 GLU A C 1
ATOM 1127 O O . GLU A 1 136 ? -11.224 3.125 6.604 1.00 97.38 136 GLU A O 1
ATOM 1132 N N . LEU A 1 137 ? -10.299 3.222 8.633 1.00 98.00 137 LEU A N 1
ATOM 1133 C CA . LEU A 1 137 ? -9.599 4.493 8.409 1.00 98.00 137 LEU A CA 1
ATOM 1134 C C . LEU A 1 137 ? -8.645 4.414 7.206 1.00 98.00 137 LEU A C 1
ATOM 1136 O O . LEU A 1 137 ? -8.670 5.307 6.357 1.00 98.00 137 LEU A O 1
ATOM 1140 N N . ILE A 1 138 ? -7.842 3.349 7.120 1.00 98.12 138 ILE A N 1
ATOM 1141 C CA . ILE A 1 138 ? -6.936 3.101 5.989 1.00 98.12 138 ILE A CA 1
ATOM 1142 C C . ILE A 1 138 ? -7.740 2.916 4.698 1.00 98.12 138 ILE A C 1
ATOM 1144 O O . ILE A 1 138 ? -7.421 3.535 3.685 1.00 98.12 138 ILE A O 1
ATOM 1148 N N . MET A 1 139 ? -8.825 2.138 4.731 1.00 97.44 139 MET A N 1
ATOM 1149 C CA . MET A 1 139 ? -9.714 1.988 3.578 1.00 97.44 139 MET A CA 1
ATOM 1150 C C . MET A 1 139 ? -10.268 3.338 3.126 1.00 97.44 139 MET A C 1
ATOM 1152 O O . MET A 1 139 ? -10.297 3.603 1.931 1.00 97.44 139 MET A O 1
ATOM 1156 N N . ARG A 1 140 ? -10.654 4.232 4.045 1.00 96.56 140 ARG A N 1
ATOM 1157 C CA . ARG A 1 140 ? -11.189 5.554 3.675 1.00 96.56 140 ARG A CA 1
ATOM 1158 C C . ARG A 1 140 ? -10.153 6.447 3.028 1.00 96.56 140 ARG A C 1
ATOM 1160 O O . ARG A 1 140 ? -10.487 7.140 2.073 1.00 96.56 140 ARG A O 1
ATOM 1167 N N . PHE A 1 141 ? -8.922 6.397 3.522 1.00 96.56 141 PHE A N 1
ATOM 1168 C CA . PHE A 1 141 ? -7.799 7.080 2.898 1.00 96.56 141 PHE A CA 1
ATOM 1169 C C . PHE A 1 141 ? -7.639 6.632 1.435 1.00 96.56 141 PHE A C 1
ATOM 1171 O O . PHE A 1 141 ? -7.611 7.480 0.543 1.00 96.56 141 PHE A O 1
ATOM 1178 N N . LEU A 1 142 ? -7.626 5.316 1.187 1.00 96.12 142 LEU A N 1
ATOM 1179 C CA . LEU A 1 142 ? -7.391 4.721 -0.136 1.00 96.12 142 LEU A CA 1
ATOM 1180 C C . LEU A 1 142 ? -8.576 4.851 -1.101 1.00 96.12 142 LEU A C 1
ATOM 1182 O O . LEU A 1 142 ? -8.379 5.146 -2.276 1.00 96.12 142 LEU A O 1
ATOM 1186 N N . GLN A 1 143 ? -9.806 4.681 -0.614 1.00 94.12 143 GLN A N 1
ATOM 1187 C CA . GLN A 1 143 ? -11.028 4.788 -1.423 1.00 94.12 143 GLN A CA 1
ATOM 1188 C C . GLN A 1 143 ? -11.221 6.191 -1.999 1.00 94.12 143 GLN A C 1
ATOM 1190 O O . GLN A 1 143 ? -11.840 6.348 -3.051 1.00 94.12 143 GLN A O 1
ATOM 1195 N N . ASP A 1 144 ? -10.706 7.206 -1.305 1.00 93.19 144 ASP A N 1
ATOM 1196 C CA . ASP A 1 144 ? -10.749 8.589 -1.764 1.00 93.19 144 ASP A CA 1
ATOM 1197 C C . ASP A 1 144 ? -9.584 8.931 -2.720 1.00 93.19 144 ASP A C 1
ATOM 1199 O O . ASP A 1 144 ? -9.648 9.973 -3.378 1.00 93.19 144 ASP A O 1
ATOM 1203 N N . ILE A 1 145 ? -8.575 8.051 -2.873 1.00 92.62 145 ILE A N 1
ATOM 1204 C CA . ILE A 1 145 ? -7.548 8.192 -3.916 1.00 92.62 145 ILE A CA 1
ATOM 1205 C C . ILE A 1 145 ? -8.233 7.924 -5.264 1.00 92.62 145 ILE A C 1
ATOM 1207 O O . ILE A 1 145 ? -8.859 6.869 -5.426 1.00 92.62 145 ILE A O 1
ATOM 1211 N N . PRO A 1 146 ? -8.118 8.828 -6.251 1.00 90.56 146 PRO A N 1
ATOM 1212 C CA . PRO A 1 146 ? -8.640 8.633 -7.596 1.00 90.56 146 PRO A CA 1
ATOM 1213 C C . PRO A 1 146 ? -8.316 7.281 -8.228 1.00 90.56 146 PRO A C 1
ATOM 1215 O O . PRO A 1 146 ? -7.225 6.735 -8.051 1.00 90.56 146 PRO A O 1
ATOM 1218 N N . TYR A 1 147 ? -9.288 6.716 -8.946 1.00 89.31 147 TYR A N 1
ATOM 1219 C CA . TYR A 1 147 ? -9.077 5.503 -9.732 1.00 89.31 147 TYR A CA 1
ATOM 1220 C C . TYR A 1 147 ? -8.474 5.846 -11.096 1.00 89.31 147 TYR A C 1
ATOM 1222 O O . TYR A 1 147 ? -8.986 6.712 -11.801 1.00 89.31 147 TYR A O 1
ATOM 1230 N N . GLY A 1 148 ? -7.408 5.150 -11.470 1.00 88.06 148 GLY A N 1
ATOM 1231 C CA . GLY A 1 148 ? -6.802 5.236 -12.794 1.00 88.06 148 GLY A CA 1
ATOM 1232 C C . GLY A 1 148 ? -5.959 3.997 -13.041 1.00 88.06 148 GLY A C 1
ATOM 1233 O O . GLY A 1 148 ? -5.337 3.511 -12.104 1.00 88.06 148 GLY A O 1
ATOM 1234 N N . ILE A 1 149 ? -5.975 3.485 -14.269 1.00 89.94 149 ILE A N 1
ATOM 1235 C CA . ILE A 1 149 ? -5.273 2.254 -14.646 1.00 89.94 149 ILE A CA 1
ATOM 1236 C C . ILE A 1 149 ? -3.812 2.608 -14.955 1.00 89.94 149 ILE A C 1
ATOM 1238 O O . ILE A 1 149 ? -3.580 3.394 -15.881 1.00 89.94 149 ILE A O 1
ATOM 1242 N N . PRO A 1 150 ? -2.828 2.092 -14.196 1.00 91.75 150 PRO A N 1
ATOM 1243 C CA . PRO A 1 150 ? -1.424 2.308 -14.502 1.00 91.75 150 PRO A CA 1
ATOM 1244 C C . PRO A 1 150 ? -1.068 1.744 -15.883 1.00 91.75 150 PRO A C 1
ATOM 1246 O O . PRO A 1 150 ? -1.632 0.736 -16.318 1.00 91.75 150 PRO A O 1
ATOM 1249 N N . PRO A 1 151 ? -0.127 2.369 -16.604 1.00 91.56 151 PRO A N 1
ATOM 1250 C CA . PRO A 1 151 ? 0.296 1.853 -17.894 1.00 91.56 151 PRO A CA 1
ATOM 1251 C C . PRO A 1 151 ? 1.036 0.521 -17.725 1.00 91.56 151 PRO A C 1
ATOM 1253 O O . PRO A 1 151 ? 1.629 0.235 -16.688 1.00 91.56 151 PRO A O 1
ATOM 1256 N N . THR A 1 152 ? 1.073 -0.285 -18.784 1.00 91.56 152 THR A N 1
ATOM 1257 C CA . THR A 1 152 ? 1.873 -1.519 -18.800 1.00 91.56 152 THR A CA 1
ATOM 1258 C C . THR A 1 152 ? 3.373 -1.236 -18.694 1.00 91.56 152 THR A C 1
ATOM 1260 O O . THR A 1 152 ? 4.090 -1.981 -18.031 1.00 91.56 152 THR A O 1
ATOM 1263 N N . ASN A 1 153 ? 3.837 -0.153 -19.323 1.00 91.31 153 ASN A N 1
ATOM 1264 C CA . ASN A 1 153 ? 5.223 0.299 -19.265 1.00 91.31 153 ASN A CA 1
ATOM 1265 C C . ASN A 1 153 ? 5.297 1.694 -18.650 1.00 91.31 153 ASN A C 1
ATOM 1267 O O . ASN A 1 153 ? 4.499 2.570 -18.987 1.00 91.31 153 ASN A O 1
ATOM 1271 N N . TYR A 1 154 ? 6.280 1.915 -17.788 1.00 90.19 154 TYR A N 1
ATOM 1272 C CA . TYR A 1 154 ? 6.498 3.186 -17.121 1.00 90.19 154 TYR A CA 1
ATOM 1273 C C . TYR A 1 154 ? 7.987 3.392 -16.858 1.00 90.19 154 TYR A C 1
ATOM 1275 O O . TYR A 1 154 ? 8.650 2.491 -16.361 1.00 90.19 154 TYR A O 1
ATOM 1283 N N . GLN A 1 155 ? 8.521 4.561 -17.226 1.00 87.81 155 GLN A N 1
ATOM 1284 C CA . GLN A 1 155 ? 9.946 4.901 -17.069 1.00 87.81 155 GLN A CA 1
ATOM 1285 C C . GLN A 1 155 ? 10.907 3.805 -17.584 1.00 87.81 155 GLN A C 1
ATOM 1287 O O . GLN A 1 155 ? 11.849 3.422 -16.899 1.00 87.81 155 GLN A O 1
ATOM 1292 N N . SER A 1 156 ? 10.650 3.289 -18.794 1.00 87.81 156 SER A N 1
ATOM 1293 C CA . SER A 1 156 ? 11.436 2.212 -19.432 1.00 87.81 156 SER A CA 1
ATOM 1294 C C . SER A 1 156 ? 11.430 0.869 -18.686 1.00 87.81 156 SER A C 1
ATOM 1296 O O . SER A 1 156 ? 12.291 0.023 -18.917 1.00 87.81 156 SER A O 1
ATOM 1298 N N . ARG A 1 157 ? 10.444 0.651 -17.812 1.00 91.00 157 ARG A N 1
ATOM 1299 C CA . ARG A 1 157 ? 10.205 -0.621 -17.128 1.00 91.00 157 ARG A CA 1
ATOM 1300 C C . ARG A 1 157 ? 8.826 -1.161 -17.479 1.00 91.00 157 ARG A C 1
ATOM 1302 O O . ARG A 1 157 ? 7.853 -0.409 -17.533 1.00 91.00 157 ARG A O 1
ATOM 1309 N N . TYR A 1 158 ? 8.724 -2.467 -17.672 1.00 93.00 158 TYR A N 1
ATOM 1310 C CA . TYR A 1 158 ? 7.463 -3.188 -17.673 1.00 93.00 158 TYR A CA 1
ATOM 1311 C C . TYR A 1 158 ? 6.959 -3.309 -16.235 1.00 93.00 158 TYR A C 1
ATOM 1313 O O . TYR A 1 158 ? 7.480 -4.099 -15.449 1.00 93.00 158 TYR A O 1
ATOM 1321 N N . ILE A 1 159 ? 5.927 -2.540 -15.897 1.00 93.62 159 ILE A N 1
ATOM 1322 C CA . ILE A 1 159 ? 5.293 -2.545 -14.572 1.00 93.62 159 ILE A CA 1
ATOM 1323 C C . ILE A 1 159 ? 3.947 -3.266 -14.577 1.00 93.62 159 ILE A C 1
ATOM 1325 O O . ILE A 1 159 ? 3.240 -3.215 -13.581 1.00 93.62 159 ILE A O 1
ATOM 1329 N N . GLY A 1 160 ? 3.554 -3.877 -15.700 1.00 91.06 160 GLY A N 1
ATOM 1330 C CA . GLY A 1 160 ? 2.392 -4.763 -15.814 1.00 91.06 160 GLY A CA 1
ATOM 1331 C C . GLY A 1 160 ? 1.047 -4.174 -15.373 1.00 91.06 160 GLY A C 1
ATOM 1332 O O . GLY A 1 160 ? 0.138 -4.948 -15.096 1.00 91.06 160 GLY A O 1
ATOM 1333 N N . GLY A 1 161 ? 0.919 -2.845 -15.304 1.00 92.56 161 GLY A N 1
ATOM 1334 C CA . GLY A 1 161 ? -0.285 -2.172 -14.816 1.00 92.56 161 GLY A CA 1
ATOM 1335 C C . GLY A 1 161 ? -0.375 -2.011 -13.294 1.00 92.56 161 GLY A C 1
ATOM 1336 O O . GLY A 1 161 ? -1.409 -1.570 -12.826 1.00 92.56 161 GLY A O 1
ATOM 1337 N N . LEU A 1 162 ? 0.682 -2.299 -12.527 1.00 95.94 162 LEU A N 1
ATOM 1338 C CA . LEU A 1 162 ? 0.714 -2.101 -11.074 1.00 95.94 162 LEU A CA 1
ATOM 1339 C C . LEU A 1 162 ? 1.619 -0.916 -10.725 1.00 95.94 162 LEU A C 1
ATOM 1341 O O . LEU A 1 162 ? 2.806 -0.921 -11.046 1.00 95.94 162 LEU A O 1
ATOM 1345 N N . PHE A 1 163 ? 1.104 0.080 -10.008 1.00 96.94 163 PHE A N 1
ATOM 1346 C CA . PHE A 1 163 ? 1.959 1.074 -9.367 1.00 96.94 163 PHE A CA 1
ATOM 1347 C C . PHE A 1 163 ? 2.449 0.579 -8.007 1.00 96.94 163 PHE A C 1
ATOM 1349 O O . PHE A 1 163 ? 1.646 0.121 -7.187 1.00 96.94 163 PHE A O 1
ATOM 1356 N N . PRO A 1 164 ? 3.746 0.743 -7.692 1.00 96.25 164 PRO A N 1
ATOM 1357 C CA . PRO A 1 164 ? 4.210 0.495 -6.340 1.00 96.25 164 PRO A CA 1
ATOM 1358 C C . PRO A 1 164 ? 3.640 1.527 -5.350 1.00 96.25 164 PRO A C 1
ATOM 1360 O O . PRO A 1 164 ? 3.200 2.609 -5.756 1.00 96.25 164 PRO A O 1
ATOM 1363 N N . PRO A 1 165 ? 3.668 1.243 -4.034 1.00 97.06 165 PRO A N 1
ATOM 1364 C CA . PRO A 1 165 ? 3.210 2.167 -2.996 1.00 97.06 165 PRO A CA 1
ATOM 1365 C C . PRO A 1 165 ? 3.793 3.585 -3.088 1.00 97.06 165 PRO A C 1
ATOM 1367 O O . PRO A 1 165 ? 3.052 4.549 -2.896 1.00 97.06 165 PRO A O 1
ATOM 1370 N N . SER A 1 166 ? 5.081 3.733 -3.426 1.00 94.50 166 SER A N 1
ATOM 1371 C CA . SER A 1 166 ? 5.705 5.045 -3.676 1.00 94.50 166 SER A CA 1
ATOM 1372 C C . SER A 1 166 ? 4.970 5.827 -4.759 1.00 94.50 166 SER A C 1
ATOM 1374 O O . SER A 1 166 ? 4.591 6.980 -4.560 1.00 94.50 166 SER A O 1
ATOM 1376 N N . GLU A 1 167 ? 4.736 5.179 -5.895 1.00 95.12 167 GLU A N 1
ATOM 1377 C CA . GLU A 1 167 ? 4.159 5.805 -7.077 1.00 95.12 167 GLU A CA 1
ATOM 1378 C C . GLU A 1 167 ? 2.660 6.070 -6.919 1.00 95.12 167 GLU A C 1
ATOM 1380 O O . GLU A 1 167 ? 2.177 7.129 -7.319 1.00 95.12 167 GLU A O 1
ATOM 1385 N N . THR A 1 168 ? 1.943 5.177 -6.231 1.00 95.44 168 THR A N 1
ATOM 1386 C CA . THR A 1 168 ? 0.540 5.384 -5.839 1.00 95.44 168 THR A CA 1
ATOM 1387 C C . THR A 1 168 ? 0.377 6.666 -5.015 1.00 95.44 168 THR A C 1
ATOM 1389 O O . THR A 1 168 ? -0.532 7.461 -5.263 1.00 95.44 168 THR A O 1
ATOM 1392 N N . LEU A 1 169 ? 1.268 6.898 -4.042 1.00 95.12 169 LEU A N 1
ATOM 1393 C CA . LEU A 1 169 ? 1.241 8.103 -3.209 1.00 95.12 169 LEU A CA 1
ATOM 1394 C C . LEU A 1 169 ? 1.688 9.351 -3.985 1.00 95.12 169 LEU A C 1
ATOM 1396 O O . LEU A 1 169 ? 1.075 10.407 -3.838 1.00 95.12 169 LEU A O 1
ATOM 1400 N N . ARG A 1 170 ? 2.729 9.237 -4.821 1.00 92.69 170 ARG A N 1
ATOM 1401 C CA . ARG A 1 170 ? 3.285 10.348 -5.611 1.00 92.69 170 ARG A CA 1
ATOM 1402 C C . ARG A 1 170 ? 2.310 10.867 -6.661 1.00 92.69 170 ARG A C 1
ATOM 1404 O O . ARG A 1 170 ? 2.089 12.076 -6.719 1.00 92.69 170 ARG A O 1
ATOM 1411 N N . ASN A 1 171 ? 1.709 9.976 -7.446 1.00 90.06 171 ASN A N 1
ATOM 1412 C CA . ASN A 1 171 ? 0.767 10.346 -8.505 1.00 90.06 171 ASN A CA 1
ATOM 1413 C C . ASN A 1 171 ? -0.595 10.778 -7.956 1.00 90.06 171 ASN A C 1
ATOM 1415 O O . ASN A 1 171 ? -1.326 11.515 -8.618 1.00 90.06 171 ASN A O 1
ATOM 1419 N N . GLY A 1 172 ? -0.951 10.321 -6.752 1.00 91.50 172 GLY A N 1
ATOM 1420 C CA . GLY A 1 172 ? -2.246 10.613 -6.151 1.00 91.50 172 GLY A CA 1
ATOM 1421 C C . GLY A 1 172 ? -3.414 9.972 -6.904 1.00 91.50 172 GLY A C 1
ATOM 1422 O O . GLY A 1 172 ? -4.534 10.461 -6.795 1.00 91.50 172 GLY A O 1
ATOM 1423 N N . TRP A 1 173 ? -3.161 8.910 -7.670 1.00 92.00 173 TRP A N 1
ATOM 1424 C CA . TRP A 1 173 ? -4.149 8.055 -8.324 1.00 92.00 173 TRP A CA 1
ATOM 1425 C C . TRP A 1 173 ? -3.563 6.651 -8.507 1.00 92.00 173 TRP A C 1
ATOM 1427 O O . TRP A 1 173 ? -2.345 6.493 -8.571 1.00 92.00 173 TRP A O 1
ATOM 1437 N N . ALA A 1 174 ? -4.428 5.639 -8.549 1.00 93.62 174 ALA A N 1
ATOM 1438 C CA . ALA A 1 174 ? -4.051 4.237 -8.749 1.00 93.62 174 ALA A CA 1
ATOM 1439 C C . ALA A 1 174 ? -5.291 3.369 -9.012 1.00 93.62 174 ALA A C 1
ATOM 1441 O O . ALA A 1 174 ? -6.419 3.794 -8.739 1.00 93.62 174 ALA A O 1
ATOM 1442 N N . ASP A 1 175 ? -5.101 2.144 -9.481 1.00 92.50 175 ASP A N 1
ATOM 1443 C CA . ASP A 1 175 ? -6.155 1.150 -9.668 1.00 92.50 175 ASP A CA 1
ATOM 1444 C C . ASP A 1 175 ? -6.330 0.258 -8.427 1.00 92.50 175 ASP A C 1
ATOM 1446 O O . ASP A 1 175 ? -6.005 0.647 -7.300 1.00 92.50 175 ASP A O 1
ATOM 1450 N N . CYS A 1 176 ? -6.975 -0.897 -8.600 1.00 93.19 176 CYS A N 1
ATOM 1451 C CA . CYS A 1 176 ? -7.458 -1.713 -7.496 1.00 93.19 176 CYS A CA 1
ATOM 1452 C C . CYS A 1 176 ? -6.382 -2.555 -6.812 1.00 93.19 176 CYS A C 1
ATOM 1454 O O . CYS A 1 176 ? -6.363 -2.641 -5.579 1.00 93.19 176 CYS A O 1
ATOM 1456 N N . ASP A 1 177 ? -5.470 -3.148 -7.574 1.00 94.62 177 ASP A N 1
ATOM 1457 C CA . ASP A 1 177 ? -4.374 -3.937 -7.021 1.00 94.62 177 ASP A CA 1
ATOM 1458 C C . ASP A 1 177 ? -3.300 -3.030 -6.408 1.00 94.62 177 ASP A C 1
ATOM 1460 O O . ASP A 1 177 ? -2.903 -3.282 -5.273 1.00 94.62 177 ASP A O 1
ATOM 1464 N N . SER A 1 178 ? -2.939 -1.915 -7.047 1.00 97.75 178 SER A N 1
ATOM 1465 C CA . SER A 1 178 ? -2.005 -0.913 -6.511 1.00 97.75 178 SER A CA 1
ATOM 1466 C C . SER A 1 178 ? -2.450 -0.393 -5.135 1.00 97.75 178 SER A C 1
ATOM 1468 O O . SER A 1 178 ? -1.672 -0.349 -4.177 1.00 97.75 178 SER A O 1
ATOM 1470 N N . LYS A 1 179 ? -3.745 -0.073 -4.981 1.00 97.50 179 LYS A N 1
ATOM 1471 C CA . LYS A 1 179 ? -4.324 0.345 -3.688 1.00 97.50 179 LYS A CA 1
ATOM 1472 C C . LYS A 1 179 ? -4.375 -0.785 -2.668 1.00 97.50 179 LYS A C 1
ATOM 1474 O O . LYS A 1 179 ? -4.166 -0.533 -1.483 1.00 97.50 179 LYS A O 1
ATOM 1479 N N . SER A 1 180 ? -4.633 -2.015 -3.103 1.00 97.94 180 SER A N 1
ATOM 1480 C CA . SER A 1 180 ? -4.624 -3.195 -2.230 1.00 97.94 180 SER A CA 1
ATOM 1481 C C . SER A 1 180 ? -3.223 -3.518 -1.716 1.00 97.94 180 SER A C 1
ATOM 1483 O O . SER A 1 180 ? -3.060 -3.822 -0.535 1.00 97.94 180 SER A O 1
ATOM 1485 N N . VAL A 1 181 ? -2.202 -3.357 -2.557 1.00 98.31 181 VAL A N 1
ATOM 1486 C CA . VAL A 1 181 ? -0.796 -3.476 -2.164 1.00 98.31 181 VAL A CA 1
ATOM 1487 C C . VAL A 1 181 ? -0.422 -2.376 -1.176 1.00 98.31 181 VAL A C 1
ATOM 1489 O O . VAL A 1 181 ? 0.100 -2.691 -0.112 1.00 98.31 181 VAL A O 1
ATOM 1492 N N . LEU A 1 182 ? -0.760 -1.108 -1.444 1.00 98.62 182 LEU A N 1
ATOM 1493 C CA . LEU A 1 182 ? -0.518 -0.017 -0.491 1.00 98.62 182 LEU A CA 1
ATOM 1494 C C . LEU A 1 182 ? -1.231 -0.257 0.853 1.00 98.62 182 LEU A C 1
ATOM 1496 O O . LEU A 1 182 ? -0.646 -0.026 1.914 1.00 98.62 182 LEU A O 1
ATOM 1500 N N . MET A 1 183 ? -2.469 -0.763 0.829 1.00 98.62 183 MET A N 1
ATOM 1501 C CA . MET A 1 183 ? -3.188 -1.167 2.040 1.00 98.62 183 MET A CA 1
ATOM 1502 C C . MET A 1 183 ? -2.419 -2.233 2.821 1.00 98.62 183 MET A C 1
ATOM 1504 O O . MET A 1 183 ? -2.221 -2.088 4.028 1.00 98.62 183 MET A O 1
ATOM 1508 N N . ALA A 1 184 ? -1.964 -3.281 2.133 1.00 98.56 184 ALA A N 1
ATOM 1509 C CA . ALA A 1 184 ? -1.186 -4.351 2.736 1.00 98.56 184 ALA A CA 1
ATOM 1510 C C . ALA A 1 184 ? 0.140 -3.836 3.311 1.00 98.56 184 ALA A C 1
ATOM 1512 O O . ALA A 1 184 ? 0.493 -4.204 4.428 1.00 98.56 184 ALA A O 1
ATOM 1513 N N . THR A 1 185 ? 0.840 -2.929 2.619 1.00 98.50 185 THR A N 1
ATOM 1514 C CA . THR A 1 185 ? 2.062 -2.285 3.126 1.00 98.50 185 THR A CA 1
ATOM 1515 C C . THR A 1 185 ? 1.802 -1.510 4.410 1.00 98.50 185 THR A C 1
ATOM 1517 O O . THR A 1 185 ? 2.550 -1.676 5.371 1.00 98.50 185 THR A O 1
ATOM 1520 N N . LEU A 1 186 ? 0.724 -0.729 4.492 1.00 98.44 186 LEU A N 1
ATOM 1521 C CA . LEU A 1 186 ? 0.374 -0.017 5.725 1.00 98.44 186 LEU A CA 1
ATOM 1522 C C . LEU A 1 186 ? 0.055 -0.984 6.875 1.00 98.44 186 LEU A C 1
ATOM 1524 O O . LEU A 1 186 ? 0.547 -0.811 7.986 1.00 98.44 186 LEU A O 1
ATOM 1528 N N . LEU A 1 187 ? -0.728 -2.033 6.617 1.00 97.88 187 LEU A N 1
ATOM 1529 C CA . LEU A 1 187 ? -1.076 -3.030 7.634 1.00 97.88 187 LEU A CA 1
ATOM 1530 C C . LEU A 1 187 ? 0.117 -3.911 8.039 1.00 97.88 187 LEU A C 1
ATOM 1532 O O . LEU A 1 187 ? 0.169 -4.372 9.177 1.00 97.88 187 LEU A O 1
ATOM 1536 N N . SER A 1 188 ? 1.115 -4.073 7.165 1.00 96.44 188 SER A N 1
ATOM 1537 C CA . SER A 1 188 ? 2.351 -4.828 7.418 1.00 9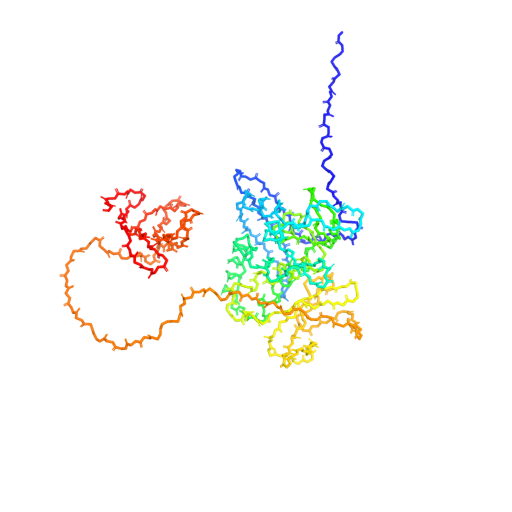6.44 188 SER A CA 1
ATOM 1538 C C . SER A 1 188 ? 3.275 -4.212 8.474 1.00 96.44 188 SER A C 1
ATOM 1540 O O . SER A 1 188 ? 4.361 -4.737 8.716 1.00 96.44 188 SER A O 1
ATOM 1542 N N . PHE A 1 189 ? 2.901 -3.089 9.082 1.00 95.56 189 PHE A N 1
ATOM 1543 C CA . PHE A 1 189 ? 3.580 -2.539 10.254 1.00 95.56 189 PHE A CA 1
ATOM 1544 C C . PHE A 1 189 ? 3.028 -3.065 11.576 1.00 95.56 189 PHE A C 1
ATOM 1546 O O . PHE A 1 189 ? 3.697 -2.945 12.599 1.00 95.56 189 PHE A O 1
ATOM 1553 N N . ASP A 1 190 ? 1.813 -3.611 11.580 1.00 93.69 190 ASP A N 1
ATOM 1554 C CA . ASP A 1 190 ? 1.189 -4.154 12.779 1.00 93.69 190 ASP A CA 1
ATOM 1555 C C . ASP A 1 190 ? 1.401 -5.675 12.834 1.00 93.69 190 ASP A C 1
ATOM 1557 O O . ASP A 1 190 ? 0.890 -6.391 11.962 1.00 93.69 190 ASP A O 1
ATOM 1561 N N . PRO A 1 191 ? 2.090 -6.195 13.868 1.00 91.00 191 PRO A N 1
ATOM 1562 C CA . PRO A 1 191 ? 2.258 -7.631 14.065 1.00 91.00 191 PRO A CA 1
ATOM 1563 C C . PRO A 1 191 ? 0.941 -8.410 14.080 1.00 91.00 191 PRO A C 1
ATOM 1565 O O . PRO A 1 191 ? 0.917 -9.587 13.721 1.00 91.00 191 PRO A O 1
ATOM 1568 N N . HIS A 1 192 ? -0.172 -7.761 14.440 1.00 91.31 192 HIS A N 1
ATOM 1569 C CA . HIS A 1 192 ? -1.496 -8.364 14.388 1.00 91.31 192 HIS A CA 1
ATOM 1570 C C . HIS A 1 192 ? -1.862 -8.882 12.986 1.00 91.31 192 HIS A C 1
ATOM 1572 O O . HIS A 1 192 ? -2.555 -9.900 12.908 1.00 91.31 192 HIS A O 1
ATOM 1578 N N . TYR A 1 193 ? -1.388 -8.239 11.908 1.00 94.31 193 TYR A N 1
ATOM 1579 C CA . TYR A 1 193 ? -1.700 -8.594 10.514 1.00 94.31 193 TYR A CA 1
ATOM 1580 C C . TYR A 1 193 ? -0.603 -9.400 9.803 1.00 94.31 193 TYR A C 1
ATOM 1582 O O . TYR A 1 193 ? -0.763 -9.757 8.632 1.00 94.31 193 TYR A O 1
ATOM 1590 N N . TYR A 1 194 ? 0.504 -9.724 10.474 1.00 90.56 194 TYR A N 1
ATOM 1591 C CA . TYR A 1 194 ? 1.576 -10.497 9.850 1.00 90.56 194 TYR A CA 1
ATOM 1592 C C . TYR A 1 194 ? 1.092 -11.875 9.406 1.00 90.56 194 TYR A C 1
ATOM 1594 O O . TYR A 1 194 ? 0.512 -12.623 10.191 1.00 90.56 194 TYR A O 1
ATOM 1602 N N . ASN A 1 195 ? 1.339 -12.220 8.138 1.00 88.88 195 ASN A N 1
ATOM 1603 C CA . ASN A 1 195 ? 0.884 -13.470 7.520 1.00 88.88 195 ASN A CA 1
ATOM 1604 C C . ASN A 1 195 ? -0.634 -13.703 7.625 1.00 88.88 195 ASN A C 1
ATOM 1606 O O . ASN A 1 195 ? -1.094 -14.841 7.522 1.00 88.88 195 ASN A O 1
ATOM 1610 N N . LYS A 1 196 ? -1.412 -12.634 7.833 1.00 95.31 196 LYS A N 1
ATOM 1611 C CA . LYS A 1 196 ? -2.879 -12.635 7.912 1.00 95.31 196 LYS A CA 1
ATOM 1612 C C . LYS A 1 196 ? -3.515 -11.852 6.772 1.00 95.31 196 LYS A C 1
ATOM 1614 O O . LYS A 1 196 ? -4.678 -11.490 6.854 1.00 95.31 196 LYS A O 1
ATOM 1619 N N . MET A 1 197 ? -2.775 -11.580 5.708 1.00 97.88 197 MET A N 1
ATOM 1620 C CA . MET A 1 197 ? -3.295 -10.875 4.545 1.00 97.88 197 MET A CA 1
ATOM 1621 C C . MET A 1 197 ? -3.193 -11.753 3.306 1.00 97.88 197 MET A C 1
ATOM 1623 O O . MET A 1 197 ? -2.329 -12.625 3.222 1.00 97.88 197 MET A O 1
ATOM 1627 N N . ALA A 1 198 ? -4.079 -11.529 2.347 1.00 97.06 198 ALA A N 1
ATOM 1628 C CA . ALA A 1 198 ? -4.020 -12.162 1.043 1.00 97.06 198 ALA A CA 1
ATOM 1629 C C . ALA A 1 198 ? -4.519 -11.196 -0.026 1.00 97.06 198 ALA A C 1
ATOM 1631 O O . ALA A 1 198 ? -5.523 -10.517 0.176 1.00 97.06 198 ALA A O 1
ATOM 1632 N N . MET A 1 199 ? -3.859 -11.175 -1.178 1.00 97.06 199 MET A N 1
ATOM 1633 C CA . MET A 1 199 ? -4.451 -10.577 -2.369 1.00 97.06 199 MET A CA 1
ATOM 1634 C C . MET A 1 199 ? -5.574 -11.488 -2.852 1.00 97.06 199 MET A C 1
ATOM 1636 O O . MET A 1 199 ? -5.394 -12.704 -2.970 1.00 97.06 199 MET A O 1
ATOM 1640 N N . ILE A 1 200 ? -6.734 -10.903 -3.120 1.00 93.62 200 ILE A N 1
ATOM 1641 C CA . ILE A 1 200 ? -7.898 -11.604 -3.651 1.00 93.62 200 ILE A CA 1
ATOM 1642 C C . ILE A 1 200 ? -8.136 -11.047 -5.042 1.00 93.62 200 ILE A C 1
ATOM 1644 O O . ILE A 1 200 ? -8.516 -9.888 -5.206 1.00 93.62 200 ILE A O 1
ATOM 1648 N N . LEU A 1 201 ? -7.878 -11.885 -6.039 1.00 89.25 201 LEU A N 1
ATOM 1649 C CA . LEU A 1 201 ? -8.004 -11.532 -7.442 1.00 89.25 201 LEU A CA 1
ATOM 1650 C C . LEU A 1 201 ? -9.249 -12.197 -8.013 1.00 89.25 201 LEU A C 1
ATOM 1652 O O . LEU A 1 201 ? -9.447 -13.409 -7.875 1.00 89.25 201 LEU A O 1
ATOM 1656 N N . VAL A 1 202 ? -10.067 -11.391 -8.672 1.00 84.69 202 VAL A N 1
ATOM 1657 C CA . VAL A 1 202 ? -11.261 -11.814 -9.403 1.00 84.69 202 VAL A CA 1
ATOM 1658 C C . VAL A 1 202 ? -11.182 -11.231 -10.817 1.00 84.69 202 VAL A C 1
ATOM 1660 O O . VAL A 1 202 ? -10.382 -10.325 -11.057 1.00 84.69 202 VAL A O 1
ATOM 1663 N N . PRO A 1 203 ? -11.960 -11.725 -11.793 1.00 81.38 203 PRO A N 1
ATOM 1664 C CA . PRO A 1 203 ? -11.913 -11.180 -13.144 1.00 81.38 203 PRO A CA 1
ATOM 1665 C C . PRO A 1 203 ? -12.131 -9.659 -13.153 1.00 81.38 203 PRO A C 1
ATOM 1667 O O . PRO A 1 203 ? -13.190 -9.179 -12.753 1.00 81.38 203 PRO A O 1
ATOM 1670 N N . GLY A 1 204 ? -11.112 -8.916 -13.593 1.00 82.06 204 GLY A N 1
ATOM 1671 C CA . GLY A 1 204 ? -11.148 -7.457 -13.723 1.00 82.06 204 GLY A CA 1
ATOM 1672 C C . GLY A 1 204 ? -11.078 -6.657 -12.417 1.00 82.06 204 GLY A C 1
ATOM 1673 O O . GLY A 1 204 ? -11.282 -5.449 -12.471 1.00 82.06 204 GLY A O 1
ATOM 1674 N N . HIS A 1 205 ? -10.823 -7.280 -11.259 1.00 87.44 205 HIS A N 1
ATOM 1675 C CA . HIS A 1 205 ? -10.754 -6.559 -9.981 1.00 87.44 205 HIS A CA 1
ATOM 1676 C C . HIS A 1 205 ? -9.839 -7.244 -8.960 1.00 87.44 205 HIS A C 1
ATOM 1678 O O . HIS A 1 205 ? -9.650 -8.462 -8.973 1.00 87.44 205 HIS A O 1
ATOM 1684 N N . ALA A 1 206 ? -9.292 -6.454 -8.042 1.00 90.88 206 ALA A N 1
ATOM 1685 C CA . ALA A 1 206 ? -8.450 -6.926 -6.954 1.00 90.88 206 ALA A CA 1
ATOM 1686 C C . ALA A 1 206 ? -8.818 -6.223 -5.648 1.00 90.88 206 ALA A C 1
ATOM 1688 O O . ALA A 1 206 ? -9.083 -5.022 -5.627 1.00 90.88 206 ALA A O 1
ATOM 1689 N N . LEU A 1 207 ? -8.793 -6.979 -4.557 1.00 93.88 207 LEU A N 1
ATOM 1690 C CA . LEU A 1 207 ? -9.006 -6.463 -3.213 1.00 93.88 207 LEU A CA 1
ATOM 1691 C C . LEU A 1 207 ? -8.089 -7.161 -2.208 1.00 93.88 207 LEU A C 1
ATOM 1693 O O . LEU A 1 207 ? -7.442 -8.167 -2.522 1.00 93.88 207 LEU A O 1
ATOM 1697 N N . LEU A 1 208 ? -8.057 -6.648 -0.980 1.00 97.56 208 LEU A N 1
ATOM 1698 C CA . LEU A 1 208 ? -7.317 -7.271 0.108 1.00 97.56 208 LEU A CA 1
ATOM 1699 C C . LEU A 1 208 ? -8.244 -8.168 0.937 1.00 97.56 208 LEU A C 1
ATOM 1701 O O . LEU A 1 208 ? -9.377 -7.815 1.254 1.00 97.56 208 LEU A O 1
ATOM 1705 N N . GLY A 1 209 ? -7.755 -9.339 1.317 1.00 97.12 209 GLY A N 1
ATOM 1706 C CA . GLY A 1 209 ? -8.348 -10.199 2.331 1.00 97.12 209 GLY A CA 1
ATOM 1707 C C . GLY A 1 209 ? -7.564 -10.106 3.626 1.00 97.12 209 GLY A C 1
ATOM 1708 O O . GLY A 1 209 ? -6.340 -10.222 3.598 1.00 97.12 209 GLY A O 1
ATOM 1709 N N . ILE A 1 210 ? -8.249 -9.954 4.756 1.00 98.12 210 ILE A N 1
ATOM 1710 C CA . ILE A 1 210 ? -7.623 -9.923 6.081 1.00 98.12 210 ILE A CA 1
ATOM 1711 C C . ILE A 1 210 ? -8.185 -11.070 6.918 1.00 98.12 210 ILE A C 1
ATOM 1713 O O . ILE A 1 210 ? -9.394 -11.205 7.084 1.00 98.12 210 ILE A O 1
ATOM 1717 N N . GLN A 1 211 ? -7.307 -11.924 7.431 1.00 95.56 211 GLN A N 1
ATOM 1718 C CA . GLN A 1 211 ? -7.649 -13.002 8.344 1.00 95.56 211 GLN A CA 1
ATOM 1719 C C . GLN A 1 211 ? -7.935 -12.404 9.723 1.00 95.56 211 GLN A C 1
ATOM 1721 O O . GLN A 1 211 ? -7.034 -12.188 10.534 1.00 95.56 211 GLN A O 1
ATOM 1726 N N . ASP A 1 212 ? -9.212 -12.144 9.953 1.00 89.94 212 ASP A N 1
ATOM 1727 C CA . ASP A 1 212 ? -9.774 -11.559 11.162 1.00 89.94 212 ASP A CA 1
ATOM 1728 C C . ASP A 1 212 ? -11.039 -12.336 11.554 1.00 89.94 212 ASP A C 1
ATOM 1730 O O . ASP A 1 212 ? -11.553 -13.134 10.765 1.00 89.94 212 ASP A O 1
ATOM 1734 N N . VAL A 1 213 ? -11.546 -12.115 12.766 1.00 89.50 213 VAL A N 1
ATOM 1735 C CA . VAL A 1 213 ? -12.840 -12.660 13.189 1.00 89.50 213 VAL A CA 1
ATOM 1736 C C . VAL A 1 213 ? -13.942 -11.912 12.429 1.00 89.50 213 VAL A C 1
ATOM 1738 O O . VAL A 1 213 ? -14.085 -10.700 12.617 1.00 89.50 213 VAL A O 1
ATOM 1741 N N . PRO A 1 214 ? -14.734 -12.580 11.567 1.00 92.44 214 PRO A N 1
ATOM 1742 C CA . PRO A 1 214 ? -15.771 -11.894 10.810 1.00 92.44 214 PRO A CA 1
ATOM 1743 C C . PRO A 1 214 ? -16.842 -11.325 11.738 1.00 92.44 214 PRO A C 1
ATOM 1745 O O . PRO A 1 214 ? -17.322 -12.000 12.651 1.00 92.44 214 PRO A O 1
ATOM 1748 N N . GLY A 1 215 ? -17.253 -10.089 11.469 1.00 91.69 215 GLY A N 1
ATOM 1749 C CA . GLY A 1 215 ? -18.433 -9.514 12.092 1.00 91.69 215 GLY A CA 1
ATOM 1750 C C . GLY A 1 215 ? -19.726 -10.084 11.496 1.00 91.69 215 GLY A C 1
ATOM 1751 O O . GLY A 1 215 ? -19.708 -10.777 10.470 1.00 91.69 215 GLY A O 1
ATOM 1752 N N . PRO A 1 216 ? -20.885 -9.758 12.091 1.00 90.31 216 PRO A N 1
ATOM 1753 C CA . PRO A 1 216 ? -22.175 -10.104 11.515 1.00 90.31 216 PRO A CA 1
ATOM 1754 C C . PRO A 1 216 ? -22.286 -9.655 10.052 1.00 90.31 216 PRO A C 1
ATOM 1756 O O . PRO A 1 216 ? -22.059 -8.490 9.707 1.00 90.31 216 PRO A O 1
ATOM 1759 N N . TYR A 1 217 ? -22.672 -10.596 9.188 1.00 91.12 217 TYR A N 1
ATOM 1760 C CA . TYR A 1 217 ? -22.875 -10.379 7.751 1.00 91.12 217 TYR A CA 1
ATOM 1761 C C . TYR A 1 217 ? -21.620 -9.969 6.973 1.00 91.12 217 TYR A C 1
ATOM 1763 O O . TYR A 1 217 ? -21.740 -9.433 5.865 1.00 91.12 217 TYR A O 1
ATOM 1771 N N . ASP A 1 218 ? -20.426 -10.150 7.534 1.00 94.88 218 ASP A N 1
ATOM 1772 C CA . ASP A 1 218 ? -19.197 -9.927 6.786 1.00 94.88 218 ASP A CA 1
ATOM 1773 C C . ASP A 1 218 ? -19.045 -10.965 5.672 1.00 94.88 218 ASP A C 1
ATOM 1775 O O . ASP A 1 218 ? -19.295 -12.161 5.833 1.00 94.88 218 ASP A O 1
ATOM 1779 N N . LYS A 1 219 ? -18.655 -10.475 4.502 1.00 92.50 219 LYS A N 1
ATOM 1780 C CA . LYS A 1 219 ? -18.307 -11.275 3.342 1.00 92.50 219 LYS A CA 1
ATOM 1781 C C . LYS A 1 219 ? -16.860 -11.724 3.483 1.00 92.50 219 LYS A C 1
ATOM 1783 O O . LYS A 1 219 ? -15.978 -10.934 3.831 1.00 92.50 219 LYS A O 1
ATOM 1788 N N . THR A 1 220 ? -16.642 -13.008 3.233 1.00 92.50 220 THR A N 1
ATOM 1789 C CA . THR A 1 220 ? -15.349 -13.657 3.424 1.00 92.50 220 THR A CA 1
ATOM 1790 C C . THR A 1 220 ? -15.037 -14.596 2.266 1.00 92.50 220 THR A C 1
ATOM 1792 O O . THR A 1 220 ? -15.944 -15.058 1.574 1.00 92.50 220 THR A O 1
ATOM 1795 N N . VAL A 1 221 ? -13.754 -14.905 2.090 1.00 87.88 221 VAL A N 1
ATOM 1796 C CA . VAL A 1 221 ? -13.282 -16.036 1.284 1.00 87.88 221 VAL A CA 1
ATOM 1797 C C . VAL A 1 221 ? -12.520 -17.013 2.169 1.00 87.88 221 VAL A C 1
ATOM 1799 O O . VAL A 1 221 ? -11.701 -16.610 2.998 1.00 87.88 221 VAL A O 1
ATOM 1802 N N . SER A 1 222 ? -12.781 -18.304 1.987 1.00 88.75 222 SER A N 1
ATOM 1803 C CA . SER A 1 222 ? -12.027 -19.375 2.636 1.00 88.75 222 SER A CA 1
ATOM 1804 C C . SER A 1 222 ? -10.926 -19.884 1.710 1.00 88.75 222 SER A C 1
ATOM 1806 O O . SER A 1 222 ? -11.180 -20.187 0.547 1.00 88.75 222 SER A O 1
ATOM 1808 N N . PHE A 1 223 ? -9.706 -20.009 2.226 1.00 85.25 223 PHE A N 1
ATOM 1809 C CA . PHE A 1 223 ? -8.562 -20.536 1.489 1.00 85.25 223 PHE A CA 1
ATOM 1810 C C . PHE A 1 223 ? -7.605 -21.257 2.441 1.00 85.25 223 PHE A C 1
ATOM 1812 O O . PHE A 1 223 ? -7.162 -20.674 3.427 1.00 85.25 223 PHE A O 1
ATOM 1819 N N . ILE A 1 224 ? -7.308 -22.533 2.162 1.00 85.12 224 ILE A N 1
ATOM 1820 C CA . ILE A 1 224 ? -6.402 -23.391 2.960 1.00 85.12 224 ILE A CA 1
ATOM 1821 C C . ILE A 1 224 ? -6.714 -23.298 4.470 1.00 85.12 224 ILE A C 1
ATOM 1823 O O . ILE A 1 224 ? -5.869 -22.962 5.297 1.00 85.12 224 ILE A O 1
ATOM 1827 N N . GLY A 1 225 ? -7.982 -23.514 4.836 1.00 82.62 225 GLY A N 1
ATOM 1828 C CA . GLY A 1 225 ? -8.432 -23.495 6.236 1.00 82.62 225 GLY A CA 1
ATOM 1829 C C . GLY A 1 225 ? -8.424 -22.120 6.917 1.00 82.62 225 GLY A C 1
ATOM 1830 O O . GLY A 1 225 ? -8.773 -22.025 8.090 1.00 82.62 225 GLY A O 1
ATOM 1831 N N . ARG A 1 226 ? -8.060 -21.048 6.207 1.00 87.38 226 ARG A N 1
ATOM 1832 C CA . ARG A 1 226 ? -8.122 -19.667 6.695 1.00 87.38 226 ARG A CA 1
ATOM 1833 C C . ARG A 1 226 ? -9.330 -18.962 6.105 1.00 87.38 226 ARG A C 1
ATOM 1835 O O . ARG A 1 226 ? -9.691 -19.195 4.953 1.00 87.38 226 ARG A O 1
ATOM 1842 N N . GLN A 1 227 ? -9.938 -18.087 6.892 1.00 91.69 227 GLN A N 1
ATOM 1843 C CA . GLN A 1 227 ? -11.030 -17.229 6.458 1.00 91.69 227 GLN A CA 1
ATOM 1844 C C . GLN A 1 227 ? -10.530 -15.790 6.400 1.00 91.69 227 GLN A C 1
ATOM 1846 O O . GLN A 1 227 ? -9.984 -15.291 7.380 1.00 91.69 227 GLN A O 1
ATOM 1851 N N . TYR A 1 228 ? -10.702 -15.147 5.250 1.00 95.00 228 TYR A N 1
ATOM 1852 C CA . TYR A 1 228 ? -10.285 -13.771 5.011 1.00 95.00 228 TYR A CA 1
ATOM 1853 C C . TYR A 1 228 ? -11.518 -12.897 4.815 1.00 95.00 228 TYR A C 1
ATOM 1855 O O . TYR A 1 228 ? -12.313 -13.143 3.908 1.00 95.00 228 TYR A O 1
ATOM 1863 N N . VAL A 1 229 ? -11.673 -11.878 5.653 1.00 96.94 229 VAL A N 1
ATOM 1864 C CA . VAL A 1 229 ? -12.684 -10.829 5.517 1.00 96.94 229 VAL A CA 1
ATOM 1865 C C . VAL A 1 229 ? -12.275 -9.899 4.380 1.00 96.94 229 VAL A C 1
ATOM 1867 O O . VAL A 1 229 ? -11.118 -9.485 4.291 1.00 96.94 229 VAL A O 1
ATOM 1870 N N . TYR A 1 230 ? -13.217 -9.583 3.494 1.00 94.81 230 TYR A N 1
ATOM 1871 C CA . TYR A 1 230 ? -12.956 -8.693 2.366 1.00 94.81 230 TYR A CA 1
ATOM 1872 C C . TYR A 1 230 ? -12.736 -7.248 2.822 1.00 94.81 230 TYR A C 1
ATOM 1874 O O . TYR A 1 230 ? -13.551 -6.677 3.547 1.00 94.81 230 TYR A O 1
ATOM 1882 N N . ALA A 1 231 ? -11.660 -6.637 2.341 1.00 96.31 231 ALA A N 1
ATOM 1883 C CA . ALA A 1 231 ? -11.355 -5.226 2.476 1.00 96.31 231 ALA A CA 1
ATOM 1884 C C . ALA A 1 231 ? -11.217 -4.614 1.081 1.00 96.31 231 ALA A C 1
ATOM 1886 O O . ALA A 1 231 ? -10.329 -4.983 0.320 1.00 96.31 231 ALA A O 1
ATOM 1887 N N . GLU A 1 232 ? -12.114 -3.683 0.761 1.00 93.06 232 GLU A N 1
ATOM 1888 C CA . GLU A 1 232 ? -12.211 -3.038 -0.548 1.00 93.06 232 GLU A CA 1
ATOM 1889 C C . GLU A 1 232 ? -11.604 -1.627 -0.528 1.00 93.06 232 GLU A C 1
ATOM 1891 O O . GLU A 1 232 ? -12.314 -0.666 -0.217 1.00 93.06 232 GLU A O 1
ATOM 1896 N N . PRO A 1 233 ? -10.307 -1.444 -0.846 1.00 92.38 233 PRO A N 1
ATOM 1897 C CA . PRO A 1 233 ? -9.643 -0.141 -0.762 1.00 92.38 233 PRO A CA 1
ATOM 1898 C C . PRO A 1 233 ? -10.008 0.803 -1.919 1.00 92.38 233 PRO A C 1
ATOM 1900 O O . PRO A 1 233 ? -9.387 1.850 -2.085 1.00 92.38 233 PRO A O 1
ATOM 1903 N N . VAL A 1 234 ? -11.003 0.446 -2.733 1.00 86.00 234 VAL A N 1
ATOM 1904 C CA . VAL A 1 234 ? -11.342 1.114 -3.989 1.00 86.00 234 VAL A CA 1
ATOM 1905 C C . VAL A 1 234 ? -12.799 1.563 -3.991 1.00 86.00 234 VAL A C 1
ATOM 1907 O O . VAL A 1 234 ? -13.681 0.891 -3.457 1.00 86.00 234 VAL A O 1
ATOM 1910 N N . GLY A 1 235 ? -13.058 2.673 -4.680 1.00 71.94 235 GLY A N 1
ATOM 1911 C CA . GLY A 1 235 ? -14.375 2.978 -5.229 1.00 71.94 235 GLY A CA 1
ATOM 1912 C C . GLY A 1 235 ? -15.155 4.061 -4.486 1.00 71.94 235 GLY A C 1
ATOM 1913 O O . GLY A 1 235 ? -15.141 4.168 -3.259 1.00 71.94 235 GLY A O 1
ATOM 1914 N N . LEU A 1 236 ? -15.914 4.838 -5.270 1.00 66.62 236 LEU A N 1
ATOM 1915 C CA . LEU A 1 236 ? -16.748 5.960 -4.811 1.00 66.62 236 LEU A CA 1
ATOM 1916 C C . LEU A 1 236 ? -17.717 5.583 -3.701 1.00 66.62 236 LEU A C 1
ATOM 1918 O O . LEU A 1 236 ? -17.934 6.381 -2.783 1.00 66.62 236 LEU A O 1
ATOM 1922 N N . ALA A 1 237 ? -18.272 4.375 -3.819 1.00 79.56 237 ALA A N 1
ATOM 1923 C CA . ALA A 1 237 ? -19.263 3.811 -2.920 1.00 79.56 237 ALA A CA 1
ATOM 1924 C C . ALA A 1 237 ? -18.746 3.677 -1.489 1.00 79.56 237 ALA A C 1
ATOM 1926 O O . ALA A 1 237 ? -19.560 3.552 -0.578 1.00 79.56 237 ALA A O 1
ATOM 1927 N N . ARG A 1 238 ? -17.421 3.765 -1.276 1.00 89.44 238 ARG A N 1
ATOM 1928 C CA . ARG A 1 238 ? -16.839 3.777 0.061 1.00 89.44 238 ARG A CA 1
ATOM 1929 C C . ARG A 1 238 ? -17.330 2.536 0.825 1.00 89.44 238 ARG A C 1
ATOM 1931 O O . ARG A 1 238 ? -17.962 2.626 1.879 1.00 89.44 238 ARG A O 1
ATOM 1938 N N . THR A 1 239 ? -17.058 1.362 0.263 1.00 91.19 239 THR A N 1
ATOM 1939 C CA . THR A 1 239 ? -17.480 0.066 0.806 1.00 91.19 239 THR A CA 1
ATOM 1940 C C . THR A 1 239 ? -16.941 -0.122 2.224 1.00 91.19 239 THR A C 1
ATOM 1942 O O . THR A 1 239 ? -15.740 0.059 2.428 1.00 91.19 239 THR A O 1
ATOM 1945 N N . PRO A 1 240 ? -17.776 -0.462 3.215 1.00 94.25 240 PRO A N 1
ATOM 1946 C CA . PRO A 1 240 ? -17.287 -0.844 4.536 1.00 94.25 240 PRO A CA 1
ATOM 1947 C C . PRO A 1 240 ? -16.452 -2.128 4.502 1.00 94.25 240 PRO A C 1
ATOM 1949 O O . PRO A 1 240 ? -16.636 -2.990 3.640 1.00 94.25 240 PRO A O 1
ATOM 1952 N N . TYR A 1 241 ? -15.561 -2.272 5.474 1.00 95.94 241 TYR A N 1
ATOM 1953 C CA . TYR A 1 241 ? -14.822 -3.497 5.730 1.00 95.94 241 TYR A CA 1
ATOM 1954 C C . TYR A 1 241 ? -15.789 -4.660 5.990 1.00 95.94 241 TYR A C 1
ATOM 1956 O O . TYR A 1 241 ? -16.781 -4.526 6.713 1.00 95.94 241 TYR A O 1
ATOM 1964 N N . GLY A 1 242 ? -15.516 -5.800 5.357 1.00 94.50 242 GLY A N 1
ATOM 1965 C CA . GLY A 1 242 ? -16.388 -6.968 5.349 1.00 94.50 242 GLY A CA 1
ATOM 1966 C C . GLY A 1 242 ? -17.578 -6.864 4.396 1.00 94.50 242 GLY A C 1
ATOM 1967 O O . GLY A 1 242 ? -18.449 -7.729 4.428 1.00 94.50 242 GLY A O 1
ATOM 1968 N N . LYS A 1 243 ? -17.662 -5.844 3.537 1.00 91.69 243 LYS A N 1
ATOM 1969 C CA . LYS A 1 243 ? -18.726 -5.706 2.528 1.00 91.69 243 LYS A CA 1
ATOM 1970 C C . LYS A 1 243 ? -18.140 -5.680 1.113 1.00 91.69 243 LYS A C 1
ATOM 1972 O O . LYS A 1 243 ? -16.941 -5.508 0.922 1.00 91.69 243 LYS A O 1
ATOM 1977 N N . THR A 1 244 ? -18.999 -5.890 0.119 1.00 80.44 244 THR A N 1
ATOM 1978 C CA . THR A 1 244 ? -18.643 -5.957 -1.309 1.00 80.44 244 THR A CA 1
ATOM 1979 C C . THR A 1 244 ? -19.710 -5.245 -2.126 1.00 80.44 244 THR A C 1
ATOM 1981 O O . THR A 1 244 ? -20.893 -5.382 -1.816 1.00 80.44 244 THR A O 1
ATOM 1984 N N . ASN A 1 245 ? -19.320 -4.545 -3.192 1.00 69.62 245 ASN A N 1
ATOM 1985 C CA . ASN A 1 245 ? -20.282 -3.885 -4.091 1.00 69.62 245 ASN A CA 1
ATOM 1986 C C . ASN A 1 245 ? -20.614 -4.699 -5.344 1.00 69.62 245 ASN A C 1
ATOM 1988 O O . ASN A 1 245 ? -21.512 -4.328 -6.091 1.00 69.62 245 ASN A O 1
ATOM 1992 N N . SER A 1 246 ? -19.893 -5.792 -5.585 1.00 58.94 246 SER A N 1
ATOM 1993 C CA . SER A 1 246 ? -20.119 -6.693 -6.710 1.00 58.94 246 SER A CA 1
ATOM 1994 C C . SER A 1 246 ? -20.142 -8.137 -6.207 1.00 58.94 246 SER A C 1
ATOM 1996 O O . SER A 1 246 ? -19.409 -8.454 -5.262 1.00 58.94 246 SER A O 1
ATOM 1998 N N . PRO A 1 247 ? -20.969 -9.029 -6.780 1.00 59.22 247 PRO A N 1
ATOM 1999 C CA . PRO A 1 247 ? -20.803 -10.454 -6.556 1.00 59.22 247 PRO A CA 1
ATOM 2000 C C . PRO A 1 247 ? -19.477 -10.898 -7.182 1.00 59.22 247 PRO A C 1
ATOM 2002 O O . PRO A 1 247 ? -19.335 -10.961 -8.402 1.00 59.22 247 PRO A O 1
ATOM 2005 N N . TYR A 1 248 ? -18.489 -11.222 -6.350 1.00 64.88 248 TYR A N 1
ATOM 2006 C CA . TYR A 1 248 ? -17.283 -11.893 -6.824 1.00 64.88 248 TYR A CA 1
ATOM 2007 C C . TYR A 1 248 ? -17.669 -13.301 -7.283 1.00 64.88 248 TYR A C 1
ATOM 2009 O O . TYR A 1 248 ? -18.091 -14.135 -6.484 1.00 64.88 248 TYR A O 1
ATOM 2017 N N . SER A 1 249 ? -17.629 -13.517 -8.597 1.00 54.94 249 SER A N 1
ATOM 2018 C CA . SER A 1 249 ? -18.034 -14.767 -9.246 1.00 54.94 249 SER A CA 1
ATOM 2019 C C . SER A 1 249 ? -17.106 -15.949 -8.907 1.00 54.94 249 SER A C 1
ATOM 2021 O O . SER A 1 249 ? -16.091 -15.797 -8.233 1.00 54.94 249 SER A O 1
ATOM 2023 N N . ASN A 1 250 ? -17.444 -17.136 -9.422 1.00 56.22 250 ASN A N 1
ATOM 2024 C CA . ASN A 1 250 ? -16.842 -18.452 -9.136 1.00 56.22 250 ASN A CA 1
ATOM 2025 C C . ASN A 1 250 ? -15.324 -18.599 -9.401 1.00 56.22 250 ASN A C 1
ATOM 2027 O O . ASN A 1 250 ? -14.773 -19.669 -9.156 1.00 56.22 250 ASN A O 1
ATOM 2031 N N . SER A 1 251 ? -14.643 -17.578 -9.930 1.00 69.00 251 SER A N 1
ATOM 2032 C CA . SER A 1 251 ? -13.200 -17.599 -10.216 1.00 69.00 251 SER A CA 1
ATOM 2033 C C . SER A 1 251 ? -12.460 -16.646 -9.283 1.00 69.00 251 SER A C 1
ATOM 2035 O O . SER A 1 251 ? -12.200 -15.498 -9.632 1.00 69.00 251 SER A O 1
ATOM 2037 N N . ILE A 1 252 ? -12.131 -17.129 -8.086 1.00 84.00 252 ILE A N 1
ATOM 2038 C CA . ILE A 1 252 ? -11.357 -16.380 -7.093 1.00 84.00 252 ILE A CA 1
ATOM 2039 C C . ILE A 1 252 ? -9.962 -16.993 -7.002 1.00 84.00 252 ILE A C 1
ATOM 2041 O O . ILE A 1 252 ? -9.819 -18.183 -6.719 1.00 84.00 252 ILE A O 1
ATOM 2045 N N . ARG A 1 253 ? -8.926 -16.174 -7.191 1.00 87.62 253 ARG A N 1
ATOM 2046 C CA . ARG A 1 253 ? -7.545 -16.541 -6.865 1.00 87.62 253 ARG A CA 1
ATOM 2047 C C . ARG A 1 253 ? -7.144 -15.832 -5.579 1.00 87.62 253 ARG A C 1
ATOM 2049 O O . ARG A 1 253 ? -7.186 -14.609 -5.501 1.00 87.62 253 ARG A O 1
ATOM 2056 N N . VAL A 1 254 ? -6.729 -16.608 -4.584 1.00 90.00 254 VAL A N 1
ATOM 2057 C CA . VAL A 1 254 ? -6.211 -16.092 -3.312 1.00 90.00 254 VAL A CA 1
ATOM 2058 C C . VAL A 1 254 ? -4.698 -16.268 -3.303 1.00 90.00 254 VAL A C 1
ATOM 2060 O O . VAL A 1 254 ? -4.201 -17.372 -3.516 1.00 90.00 254 VAL A O 1
ATOM 2063 N N . ILE A 1 255 ? -3.966 -15.179 -3.077 1.00 93.94 255 ILE A N 1
ATOM 2064 C CA . ILE A 1 255 ? -2.505 -15.169 -2.967 1.00 93.94 255 ILE A CA 1
ATOM 2065 C C . ILE A 1 255 ? -2.158 -14.686 -1.554 1.00 93.94 255 ILE A C 1
ATOM 2067 O O . ILE A 1 255 ? -2.205 -13.480 -1.302 1.00 93.94 255 ILE A O 1
ATOM 2071 N N . PRO A 1 256 ? -1.857 -15.597 -0.610 1.00 94.44 256 PRO A N 1
ATOM 2072 C CA . PRO A 1 256 ? -1.423 -15.216 0.728 1.00 94.44 256 PRO A CA 1
ATOM 2073 C C . PRO A 1 256 ? -0.171 -14.343 0.682 1.00 94.44 256 PRO A C 1
ATOM 2075 O O . PRO A 1 256 ? 0.761 -14.628 -0.068 1.00 94.44 256 PRO A O 1
ATOM 2078 N N . LEU A 1 257 ? -0.147 -13.307 1.514 1.00 95.69 257 LEU A N 1
ATOM 2079 C CA . LEU A 1 257 ? 1.025 -12.468 1.710 1.00 95.69 257 LEU A CA 1
ATOM 2080 C C . LEU A 1 257 ? 1.864 -13.059 2.838 1.00 95.69 257 LEU A C 1
ATOM 2082 O O . LEU A 1 257 ? 1.465 -13.039 4.005 1.00 95.69 257 LEU A O 1
ATOM 2086 N N . ILE A 1 258 ? 3.015 -13.601 2.461 1.00 91.19 258 ILE A N 1
ATOM 2087 C CA . ILE A 1 258 ? 4.066 -14.041 3.371 1.00 91.19 258 ILE A CA 1
ATOM 2088 C C . ILE A 1 258 ? 4.982 -12.852 3.628 1.00 91.19 258 ILE A C 1
ATOM 2090 O O . ILE A 1 258 ? 5.609 -12.346 2.703 1.00 91.19 258 ILE A O 1
ATOM 2094 N N . LEU A 1 259 ? 4.991 -12.374 4.860 1.00 88.12 259 LEU A N 1
ATOM 2095 C CA . LEU A 1 259 ? 5.819 -11.271 5.310 1.00 88.12 259 LEU A CA 1
ATOM 2096 C C . LEU A 1 259 ? 6.816 -11.819 6.313 1.00 88.12 259 LEU A C 1
ATOM 2098 O O . LEU A 1 259 ? 6.425 -12.531 7.251 1.00 88.12 259 LEU A O 1
ATOM 2102 N N . ASP A 1 260 ? 8.081 -11.451 6.148 1.00 79.50 260 ASP A N 1
ATOM 2103 C CA . ASP A 1 260 ? 9.066 -11.786 7.158 1.00 79.50 260 ASP A CA 1
ATOM 2104 C C . ASP A 1 260 ? 8.682 -11.109 8.471 1.00 79.50 260 ASP A C 1
ATOM 2106 O O . ASP A 1 260 ? 8.403 -9.905 8.549 1.00 79.50 260 ASP A O 1
ATOM 2110 N N . GLN A 1 261 ? 8.656 -11.910 9.533 1.00 57.12 261 GLN A N 1
ATOM 2111 C CA . GLN A 1 261 ? 8.674 -11.355 10.875 1.00 57.12 261 GLN A CA 1
ATOM 2112 C C . GLN A 1 261 ? 9.956 -10.518 10.990 1.00 57.12 261 GLN A C 1
ATOM 2114 O O . GLN A 1 261 ? 11.003 -10.981 10.528 1.00 57.12 261 GLN A O 1
ATOM 2119 N N . PRO A 1 262 ? 9.930 -9.336 11.629 1.00 53.88 262 PRO A N 1
ATOM 2120 C CA . PRO A 1 262 ? 11.163 -8.715 12.078 1.00 53.88 262 PRO A CA 1
ATOM 2121 C C . PRO A 1 262 ? 11.927 -9.776 12.875 1.00 53.88 262 PRO A C 1
ATOM 2123 O O . PRO A 1 262 ? 11.418 -10.285 13.877 1.00 53.88 262 PRO A O 1
ATOM 2126 N N . GLN A 1 263 ? 13.091 -10.192 12.380 1.00 34.81 263 GLN A N 1
ATOM 2127 C CA . GLN A 1 263 ? 13.897 -11.193 13.061 1.00 34.81 263 GLN A CA 1
ATOM 2128 C C . GLN A 1 263 ? 14.331 -10.611 14.416 1.00 34.81 263 GLN A C 1
ATOM 2130 O O . GLN A 1 263 ? 15.156 -9.707 14.463 1.00 34.81 263 GLN A O 1
ATOM 2135 N N . GLY A 1 264 ? 13.752 -11.131 15.507 1.00 33.47 264 GLY A N 1
ATOM 2136 C CA . GLY A 1 264 ? 14.281 -11.014 16.870 1.00 33.47 264 GLY A CA 1
ATOM 2137 C C . GLY A 1 264 ? 13.655 -9.958 17.790 1.00 33.47 264 GLY A C 1
ATOM 2138 O O . GLY A 1 264 ? 14.228 -8.900 17.988 1.00 33.47 264 GLY A O 1
ATOM 2139 N N . LEU A 1 265 ? 12.567 -10.321 18.478 1.00 31.33 265 LEU A N 1
ATOM 2140 C CA . LEU A 1 265 ? 12.392 -10.108 19.929 1.00 31.33 265 LEU A CA 1
ATOM 2141 C C . LEU A 1 265 ? 11.566 -11.282 20.488 1.00 31.33 265 LEU A C 1
ATOM 2143 O O . LEU A 1 265 ? 10.435 -11.138 20.940 1.00 31.33 265 LEU A O 1
ATOM 2147 N N . ILE A 1 266 ? 12.132 -12.486 20.415 1.00 32.72 266 ILE A N 1
ATOM 2148 C CA . ILE A 1 266 ? 11.739 -13.597 21.286 1.00 32.72 266 ILE A CA 1
ATOM 2149 C C . ILE A 1 266 ? 13.015 -14.030 21.990 1.00 32.72 266 ILE A C 1
ATOM 2151 O O . ILE A 1 266 ? 13.778 -14.819 21.444 1.00 32.72 266 ILE A O 1
ATOM 2155 N N . HIS A 1 267 ? 13.255 -13.505 23.188 1.00 37.06 267 HIS A N 1
ATOM 2156 C CA . HIS A 1 267 ? 13.997 -14.224 24.216 1.00 37.06 267 HIS A CA 1
ATOM 2157 C C . HIS A 1 267 ? 13.107 -14.273 25.451 1.00 37.06 267 HIS A C 1
ATOM 2159 O O . HIS A 1 267 ? 12.679 -13.251 25.985 1.00 37.06 267 HIS A O 1
ATOM 2165 N N . GLN A 1 268 ? 12.778 -15.505 25.830 1.00 30.67 268 GLN A N 1
ATOM 2166 C CA . GLN A 1 268 ? 12.228 -15.860 27.126 1.00 30.67 268 GLN A CA 1
ATOM 2167 C C . GLN A 1 268 ? 13.107 -15.218 28.198 1.00 30.67 268 GLN A C 1
ATOM 2169 O O 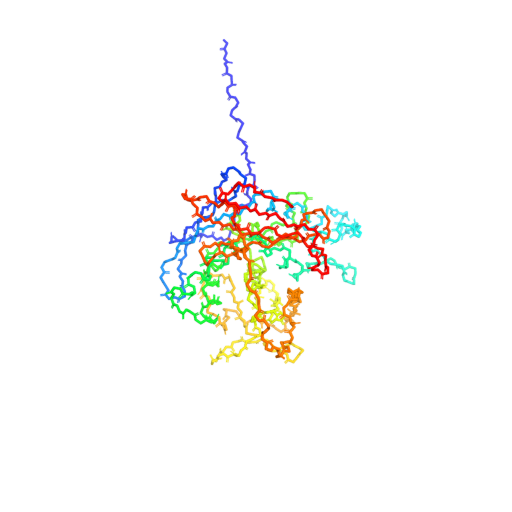. GLN A 1 268 ? 14.323 -15.381 28.158 1.00 30.67 268 GLN A O 1
ATOM 2174 N N . ALA A 1 269 ? 12.509 -14.483 29.130 1.00 26.30 269 ALA A N 1
ATOM 2175 C CA . ALA A 1 269 ? 13.227 -13.976 30.287 1.00 26.30 269 ALA A CA 1
ATOM 2176 C C . ALA A 1 269 ? 13.504 -15.141 31.254 1.00 26.30 269 ALA A C 1
ATOM 2178 O O . ALA A 1 269 ? 12.543 -15.740 31.744 1.00 26.30 269 ALA A O 1
ATOM 2179 N N . PRO A 1 270 ? 14.767 -15.466 31.580 1.00 29.11 270 PRO A N 1
ATOM 2180 C CA . PRO A 1 270 ? 15.077 -16.163 32.811 1.00 29.11 270 PRO A CA 1
ATOM 2181 C C . PRO A 1 270 ? 15.111 -15.124 33.934 1.00 29.11 270 PRO A C 1
ATOM 2183 O O . PRO A 1 270 ? 15.787 -14.099 33.847 1.00 29.11 270 PRO A O 1
ATOM 2186 N N . SER A 1 271 ? 14.368 -15.399 34.998 1.00 33.47 271 SER A N 1
ATOM 2187 C CA . SER A 1 271 ? 14.449 -14.693 36.272 1.00 33.47 271 SER A CA 1
ATOM 2188 C C . SER A 1 271 ? 15.864 -14.788 36.849 1.00 33.47 271 SER A C 1
ATOM 2190 O O . SER A 1 271 ? 16.308 -15.890 37.172 1.00 33.47 271 SER A O 1
ATOM 2192 N N . VAL A 1 272 ? 16.543 -13.654 37.027 1.00 27.98 272 VAL A N 1
ATOM 2193 C CA . VAL A 1 272 ? 17.743 -13.550 37.869 1.00 27.98 272 VAL A CA 1
ATOM 2194 C C . VAL A 1 272 ? 17.683 -12.226 38.635 1.00 27.98 272 VAL A C 1
ATOM 2196 O O . VAL A 1 272 ? 17.517 -11.164 38.036 1.00 27.98 272 VAL A O 1
ATOM 2199 N N . GLU A 1 273 ? 17.760 -12.313 39.963 1.00 26.23 273 GLU A N 1
ATOM 2200 C CA . GLU A 1 273 ? 17.861 -11.175 40.887 1.00 26.23 273 GLU A CA 1
ATOM 2201 C C . GLU A 1 273 ? 19.144 -10.351 40.663 1.00 26.23 273 GLU A C 1
ATOM 2203 O O . GLU A 1 273 ? 20.150 -10.884 40.186 1.00 26.23 273 GLU A O 1
ATOM 2208 N N . PRO A 1 274 ? 19.146 -9.051 41.012 1.00 26.92 274 PRO A N 1
ATOM 2209 C CA . PRO A 1 274 ? 20.234 -8.153 40.657 1.00 26.92 274 PRO A CA 1
ATOM 2210 C C . PRO A 1 274 ? 21.384 -8.212 41.674 1.00 26.92 274 PRO A C 1
ATOM 2212 O O . PRO A 1 274 ? 21.136 -8.136 42.879 1.00 26.92 274 PRO A O 1
ATOM 2215 N N . PRO A 1 275 ? 22.653 -8.196 41.232 1.00 25.91 275 PRO A N 1
ATOM 2216 C CA . PRO A 1 275 ? 23.728 -7.688 42.056 1.00 25.91 275 PRO A CA 1
ATOM 2217 C C . PRO A 1 275 ? 23.871 -6.179 41.837 1.00 25.91 275 PRO A C 1
ATOM 2219 O O . PRO A 1 275 ? 24.064 -5.678 40.730 1.00 25.91 275 PRO A O 1
ATOM 2222 N N . SER A 1 276 ? 23.788 -5.463 42.950 1.00 31.52 276 SER A N 1
ATOM 2223 C CA . SER A 1 276 ? 24.230 -4.087 43.117 1.00 31.52 276 SER A CA 1
ATOM 2224 C C . SER A 1 276 ? 25.712 -3.942 42.779 1.00 31.52 276 SER A C 1
ATOM 2226 O O . SER A 1 276 ? 26.511 -4.664 43.362 1.00 31.52 276 SER A O 1
ATOM 2228 N N . HIS A 1 277 ? 26.082 -2.955 41.962 1.00 28.83 277 HIS A N 1
ATOM 2229 C CA . HIS A 1 277 ? 27.271 -2.128 42.186 1.00 28.83 277 HIS A CA 1
ATOM 2230 C C . HIS A 1 277 ? 27.155 -0.811 41.408 1.00 28.83 277 HIS A C 1
ATOM 2232 O O . HIS A 1 277 ? 26.882 -0.777 40.214 1.00 28.83 277 HIS A O 1
ATOM 2238 N N . SER A 1 278 ? 27.349 0.281 42.141 1.00 29.22 278 SER A N 1
ATOM 2239 C CA . SER A 1 278 ? 27.447 1.662 41.682 1.00 29.22 278 SER A CA 1
ATOM 2240 C C . SER A 1 278 ? 28.826 1.960 41.090 1.00 29.22 278 SER A C 1
ATOM 2242 O O . SER A 1 278 ? 29.811 1.616 41.744 1.00 29.22 278 SER A O 1
ATOM 2244 N N . ALA A 1 279 ? 28.899 2.696 39.973 1.00 25.59 279 ALA A N 1
ATOM 2245 C CA . ALA A 1 279 ? 29.816 3.835 39.799 1.00 25.59 279 ALA A CA 1
ATOM 2246 C C . ALA A 1 279 ? 29.688 4.511 38.414 1.00 25.59 279 ALA A C 1
ATOM 2248 O O . ALA A 1 279 ? 29.727 3.856 37.379 1.00 25.59 279 ALA A O 1
ATOM 2249 N N . THR A 1 280 ? 29.680 5.849 38.460 1.00 28.48 280 THR A N 1
ATOM 2250 C CA . THR A 1 280 ? 29.913 6.866 37.408 1.00 28.48 280 THR A CA 1
ATOM 2251 C C . THR A 1 280 ? 28.760 7.227 36.452 1.00 28.48 280 THR A C 1
ATOM 2253 O O . THR A 1 280 ? 28.366 6.479 35.566 1.00 28.48 280 THR A O 1
ATOM 2256 N N . ASN A 1 281 ? 28.246 8.447 36.654 1.00 37.59 281 ASN A N 1
ATOM 2257 C CA . ASN A 1 281 ? 27.062 9.068 36.047 1.00 37.59 281 ASN A CA 1
ATOM 2258 C C . ASN A 1 281 ? 27.287 9.650 34.632 1.00 37.59 281 ASN A C 1
ATOM 2260 O O . ASN A 1 281 ? 26.859 10.768 34.368 1.00 37.59 281 ASN A O 1
ATOM 2264 N N . ASP A 1 282 ? 27.922 8.915 33.719 1.00 42.47 282 ASP A N 1
ATOM 2265 C CA . ASP A 1 282 ? 27.991 9.310 32.292 1.00 42.47 282 ASP A CA 1
ATOM 2266 C C . ASP A 1 282 ? 27.459 8.220 31.337 1.00 42.47 282 ASP A C 1
ATOM 2268 O O . ASP A 1 282 ? 27.492 8.372 30.116 1.00 42.47 282 ASP A O 1
ATOM 2272 N N . ASP A 1 283 ? 26.911 7.140 31.902 1.00 45.41 283 ASP A N 1
ATOM 2273 C CA . ASP A 1 283 ? 26.325 5.991 31.201 1.00 45.41 283 ASP A CA 1
ATOM 2274 C C . ASP A 1 283 ? 24.787 5.971 31.295 1.00 45.41 283 ASP A C 1
ATOM 2276 O O . ASP A 1 283 ? 24.148 4.917 31.273 1.00 45.41 283 ASP A O 1
ATOM 2280 N N . GLU A 1 284 ? 24.165 7.149 31.403 1.00 55.94 284 GLU A N 1
ATOM 2281 C CA . GLU A 1 284 ? 22.714 7.254 31.281 1.00 55.94 284 GLU A CA 1
ATOM 2282 C C . GLU A 1 284 ? 22.303 6.782 29.879 1.00 55.94 284 GLU A C 1
ATOM 2284 O O . GLU A 1 284 ? 22.805 7.252 28.852 1.00 55.94 284 GLU A O 1
ATOM 2289 N N . GLY A 1 285 ? 21.418 5.782 29.842 1.00 63.88 285 GLY A N 1
ATOM 2290 C CA . GLY A 1 285 ? 20.818 5.279 28.612 1.00 63.88 285 GLY A CA 1
ATOM 2291 C C . GLY A 1 285 ? 20.047 6.369 27.861 1.00 63.88 285 GLY A C 1
ATOM 2292 O O . GLY A 1 285 ? 20.092 7.547 28.200 1.00 63.88 285 GLY A O 1
ATOM 2293 N N . CYS A 1 286 ? 19.313 5.984 26.817 1.00 72.38 286 CYS A N 1
ATOM 2294 C CA . CYS A 1 286 ? 18.430 6.929 26.129 1.00 72.38 286 CYS A CA 1
ATOM 2295 C C . CYS A 1 286 ? 17.498 7.601 27.147 1.00 72.38 286 CYS A C 1
ATOM 2297 O O . CYS A 1 286 ? 16.699 6.879 27.746 1.00 72.38 286 CYS A O 1
ATOM 2299 N N . PRO A 1 287 ? 17.570 8.927 27.363 1.00 71.25 287 PRO A N 1
ATOM 2300 C CA . PRO A 1 287 ? 16.641 9.573 28.276 1.00 71.25 287 PRO A CA 1
ATOM 2301 C C . PRO A 1 287 ? 15.221 9.484 27.699 1.00 71.25 287 PRO A C 1
ATOM 2303 O O . PRO A 1 287 ? 15.049 9.469 26.480 1.00 71.25 287 PRO A O 1
ATOM 2306 N N . ASP A 1 288 ? 14.195 9.445 28.552 1.00 65.19 288 ASP A N 1
ATOM 2307 C CA . ASP A 1 288 ? 12.797 9.183 28.147 1.00 65.19 288 ASP A CA 1
ATOM 2308 C C . ASP A 1 288 ? 12.234 10.184 27.117 1.00 65.19 288 ASP A C 1
ATOM 2310 O O . ASP A 1 288 ? 11.274 9.900 26.400 1.00 65.19 288 ASP A O 1
ATOM 2314 N N . ASN A 1 289 ? 12.827 11.377 27.028 1.00 68.94 289 ASN A N 1
ATOM 2315 C CA . ASN A 1 289 ? 12.484 12.422 26.063 1.00 68.94 289 ASN A CA 1
ATOM 2316 C C . ASN A 1 289 ? 13.332 12.386 24.772 1.00 68.94 289 ASN A C 1
ATOM 2318 O O . ASN A 1 289 ? 13.161 13.253 23.908 1.00 68.94 289 ASN A O 1
ATOM 2322 N N . ALA A 1 290 ? 14.237 11.417 24.629 1.00 73.75 290 ALA A N 1
ATOM 2323 C CA . ALA A 1 290 ? 15.011 11.171 23.420 1.00 73.75 290 ALA A CA 1
ATOM 2324 C C . ALA A 1 290 ? 14.375 10.086 22.548 1.00 73.75 290 ALA A C 1
ATOM 2326 O O . ALA A 1 290 ? 13.764 9.125 23.007 1.00 73.75 290 ALA A O 1
ATOM 2327 N N . LEU A 1 291 ? 14.561 10.237 21.242 1.00 72.19 291 LEU A N 1
ATOM 2328 C CA . LEU A 1 291 ? 14.215 9.238 20.250 1.00 72.19 291 LEU A CA 1
ATOM 2329 C C . LEU A 1 291 ? 15.374 8.247 20.115 1.00 72.19 291 LEU A C 1
ATOM 2331 O O . LEU A 1 291 ? 16.467 8.618 19.681 1.00 72.19 291 LEU A O 1
ATOM 2335 N N . GLN A 1 292 ? 15.127 6.984 20.451 1.00 82.44 292 GLN A N 1
ATOM 2336 C CA . GLN A 1 292 ? 16.055 5.898 20.159 1.00 82.44 292 GLN A CA 1
ATOM 2337 C C . GLN A 1 292 ? 15.884 5.463 18.701 1.00 82.44 292 GLN A C 1
ATOM 2339 O O . GLN A 1 292 ? 14.794 5.072 18.286 1.00 82.44 292 GLN A O 1
ATOM 2344 N N . ILE A 1 293 ? 16.962 5.522 17.928 1.00 71.38 293 ILE A N 1
ATOM 2345 C CA . ILE A 1 293 ? 16.993 5.134 16.519 1.00 71.38 293 ILE A CA 1
ATOM 2346 C C . ILE A 1 293 ? 17.935 3.951 16.371 1.00 71.38 293 ILE A C 1
ATOM 2348 O O . ILE A 1 293 ? 19.071 3.988 16.841 1.00 71.38 293 ILE A O 1
ATOM 2352 N N . GLU A 1 294 ? 17.466 2.921 15.682 1.00 80.06 294 GLU A N 1
ATOM 2353 C CA . GLU A 1 294 ? 18.241 1.732 15.363 1.00 80.06 294 GLU A CA 1
ATOM 2354 C C . GLU A 1 294 ? 18.180 1.475 13.859 1.00 80.06 294 GLU A C 1
ATOM 2356 O O . GLU A 1 294 ? 17.104 1.513 13.261 1.00 80.06 294 GLU A O 1
ATOM 2361 N N . TYR A 1 295 ? 19.337 1.280 13.230 1.00 70.12 295 TYR A N 1
ATOM 2362 C CA . TYR A 1 295 ? 19.429 1.033 11.793 1.00 70.12 295 TYR A CA 1
ATOM 2363 C C . TYR A 1 295 ? 20.649 0.184 11.445 1.00 70.12 295 TYR A C 1
ATOM 2365 O O . TYR A 1 295 ? 21.692 0.267 12.090 1.00 70.12 295 TYR A O 1
ATOM 2373 N N . LYS A 1 296 ? 20.542 -0.607 10.376 1.00 77.50 296 LYS A N 1
ATOM 2374 C CA . LYS A 1 296 ? 21.682 -1.309 9.777 1.00 77.50 296 LYS A CA 1
ATOM 2375 C C . LYS A 1 296 ? 22.454 -0.347 8.871 1.00 77.50 296 LYS A C 1
ATOM 2377 O O . LYS A 1 296 ? 21.837 0.405 8.114 1.00 77.50 296 LYS A O 1
ATOM 2382 N N . LYS A 1 297 ? 23.790 -0.348 8.924 1.00 69.06 297 LYS A N 1
ATOM 2383 C CA . LYS A 1 297 ? 24.598 0.442 7.981 1.00 69.06 297 LYS A CA 1
ATOM 2384 C C . LYS A 1 297 ? 24.343 -0.031 6.537 1.00 69.06 297 LYS A C 1
ATOM 2386 O O . LYS A 1 297 ? 24.235 -1.236 6.321 1.00 69.06 297 LYS A O 1
ATOM 2391 N N . PRO A 1 298 ? 24.306 0.879 5.542 1.00 43.78 298 PRO A N 1
ATOM 2392 C CA . PRO A 1 298 ? 24.062 0.518 4.139 1.00 43.78 298 PRO A CA 1
ATOM 2393 C C . PRO A 1 298 ? 25.114 -0.431 3.550 1.00 43.78 298 PRO A C 1
ATOM 2395 O O . PRO A 1 298 ? 24.815 -1.208 2.651 1.00 43.78 298 PRO A O 1
ATOM 2398 N N . PHE A 1 299 ? 26.341 -0.379 4.075 1.00 57.56 299 PHE A N 1
ATOM 2399 C CA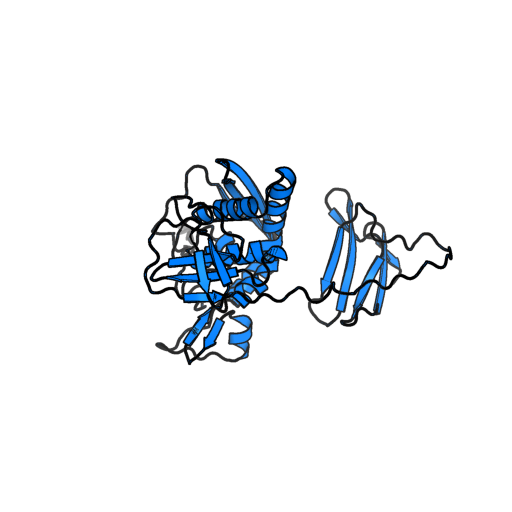 . PHE A 1 299 ? 27.455 -1.230 3.672 1.00 57.56 299 PHE A CA 1
ATOM 2400 C C . PHE A 1 299 ? 28.031 -1.910 4.919 1.00 57.56 299 PHE A C 1
ATOM 2402 O O . PHE A 1 299 ? 28.611 -1.245 5.780 1.00 57.56 299 PHE A O 1
ATOM 2409 N N . GLY A 1 300 ? 27.836 -3.226 5.031 1.00 66.88 300 GLY A N 1
ATOM 2410 C CA . GLY A 1 300 ? 28.317 -4.052 6.144 1.00 66.88 300 GLY A CA 1
ATOM 2411 C C . GLY A 1 300 ? 27.209 -4.723 6.966 1.00 66.88 300 GLY A C 1
ATOM 2412 O O . GLY A 1 300 ? 26.018 -4.498 6.768 1.00 66.88 300 GLY A O 1
ATOM 2413 N N . ASN A 1 301 ? 27.618 -5.568 7.914 1.00 74.88 301 ASN A N 1
ATOM 2414 C CA . ASN A 1 301 ? 26.725 -6.300 8.826 1.00 74.88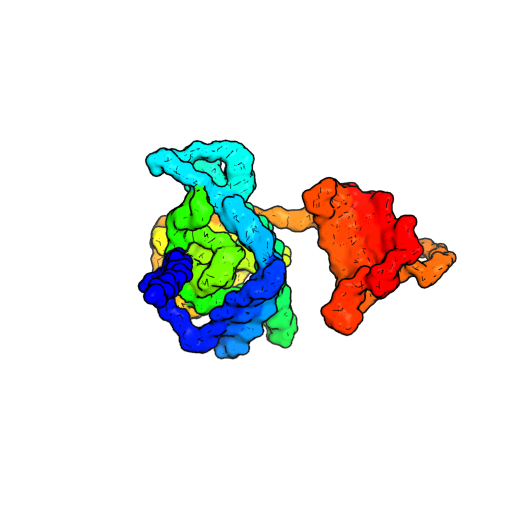 301 ASN A CA 1
ATOM 2415 C C . ASN A 1 301 ? 26.640 -5.645 10.211 1.00 74.88 301 ASN A C 1
ATOM 2417 O O . ASN A 1 301 ? 26.497 -6.326 11.223 1.00 74.88 301 ASN A O 1
ATOM 2421 N N . GLU A 1 302 ? 26.767 -4.322 10.247 1.00 77.81 302 GLU A N 1
ATOM 2422 C CA . GLU A 1 302 ? 26.819 -3.549 11.480 1.00 77.81 302 GLU A CA 1
ATOM 2423 C C . GLU A 1 302 ? 25.495 -2.811 11.714 1.00 77.81 302 GLU A C 1
ATOM 2425 O O . GLU A 1 302 ? 24.972 -2.148 10.813 1.00 77.81 302 GLU A O 1
ATOM 2430 N N . PHE A 1 303 ? 24.972 -2.908 12.929 1.00 73.44 303 PHE A N 1
ATOM 2431 C CA . PHE A 1 303 ? 23.791 -2.206 13.408 1.00 73.44 303 PHE A CA 1
ATOM 2432 C C . PHE A 1 303 ? 24.206 -1.057 14.318 1.00 73.44 303 PHE A C 1
ATOM 2434 O O . PHE A 1 303 ? 25.071 -1.204 15.183 1.00 73.44 303 PHE A O 1
ATOM 2441 N N . VAL A 1 304 ? 23.583 0.098 14.123 1.00 83.69 304 VAL A N 1
ATOM 2442 C CA . VAL A 1 304 ? 23.829 1.305 14.902 1.00 83.69 304 VAL A CA 1
ATOM 2443 C C . VAL A 1 304 ? 22.584 1.632 15.703 1.00 83.69 304 VAL A C 1
ATOM 2445 O O . VAL A 1 304 ? 21.523 1.870 15.130 1.00 83.69 304 VAL A O 1
ATOM 2448 N N . LYS A 1 305 ? 22.736 1.706 17.023 1.00 86.31 305 LYS A N 1
ATOM 2449 C CA . LYS A 1 305 ? 21.715 2.162 17.964 1.00 86.31 305 LYS A CA 1
ATOM 2450 C C . LYS A 1 305 ? 22.155 3.495 18.550 1.00 86.31 305 LYS A C 1
ATOM 2452 O O . LYS A 1 305 ? 23.202 3.569 19.180 1.00 86.31 305 LYS A O 1
ATOM 2457 N N . SER A 1 306 ? 21.390 4.555 18.323 1.00 86.50 306 SER A N 1
ATOM 2458 C CA . SER A 1 306 ? 21.744 5.925 18.699 1.00 86.50 306 SER A CA 1
ATOM 2459 C C . SER A 1 306 ? 20.555 6.645 19.317 1.00 86.50 306 SER A C 1
ATOM 2461 O O . SER A 1 306 ? 19.421 6.484 18.873 1.00 86.50 306 SER A O 1
ATOM 2463 N N . CYS A 1 307 ? 20.822 7.468 20.319 1.00 83.62 307 CYS A N 1
ATOM 2464 C CA . CYS A 1 307 ? 19.825 8.289 20.989 1.00 83.62 307 CYS A CA 1
ATOM 2465 C C . CYS A 1 307 ? 19.871 9.723 20.465 1.00 83.62 307 CYS A C 1
ATOM 2467 O O . CYS A 1 307 ? 20.950 10.286 20.276 1.00 83.62 307 CYS A O 1
ATOM 2469 N N . GLN A 1 308 ? 18.705 10.312 20.185 1.00 85.25 308 GLN A N 1
ATOM 2470 C CA . GLN A 1 308 ? 18.599 11.667 19.646 1.00 85.25 308 GLN A CA 1
ATOM 2471 C C . GLN A 1 308 ? 17.587 12.512 20.422 1.00 85.25 308 GLN A C 1
ATOM 2473 O O . GLN A 1 308 ? 16.408 12.176 20.493 1.00 85.25 308 GLN A O 1
ATOM 2478 N N . LEU A 1 309 ? 18.024 13.651 20.955 1.00 84.00 309 LEU A N 1
ATOM 2479 C CA . LEU A 1 309 ? 17.149 14.636 21.592 1.00 84.00 309 LEU A CA 1
ATOM 2480 C C . LEU A 1 309 ? 16.657 15.660 20.579 1.00 84.00 309 LEU A C 1
ATOM 2482 O O . LEU A 1 309 ? 17.423 16.135 19.739 1.00 84.00 309 LEU A O 1
ATOM 2486 N N . LYS A 1 310 ? 15.387 16.050 20.700 1.00 80.00 310 LYS A N 1
ATOM 2487 C CA . LYS A 1 310 ? 14.834 17.166 19.935 1.00 80.00 310 LYS A CA 1
ATOM 2488 C C . LYS A 1 310 ? 15.112 18.479 20.665 1.00 80.00 310 LYS A C 1
ATOM 2490 O O . LYS A 1 310 ? 14.485 18.762 21.681 1.00 80.00 310 LYS A O 1
ATOM 2495 N N . VAL A 1 311 ? 16.010 19.292 20.123 1.00 79.75 311 VAL A N 1
ATOM 2496 C CA . VAL A 1 311 ? 16.359 20.624 20.637 1.00 79.75 311 VAL A CA 1
ATOM 2497 C C . VAL A 1 311 ? 16.070 21.639 19.539 1.00 79.75 311 VAL A C 1
ATOM 2499 O O . VAL A 1 311 ? 16.544 21.484 18.416 1.00 79.75 311 VAL A O 1
ATOM 2502 N N . GLU A 1 312 ? 15.222 22.630 19.829 1.00 81.50 312 GLU A N 1
ATOM 2503 C CA . GLU A 1 312 ? 14.849 23.697 18.878 1.00 81.50 312 GLU A CA 1
ATOM 2504 C C . GLU A 1 312 ? 14.384 23.172 17.502 1.00 81.50 312 GLU A C 1
ATOM 2506 O O . GLU A 1 312 ? 14.679 23.725 16.445 1.00 81.50 312 GLU A O 1
ATOM 2511 N N . GLY A 1 313 ? 13.659 22.049 17.503 1.00 70.56 313 GLY A N 1
ATOM 2512 C CA . GLY A 1 313 ? 13.132 21.434 16.283 1.00 70.56 313 GLY A CA 1
ATOM 2513 C C . GLY A 1 313 ? 14.113 20.539 15.516 1.00 70.56 313 GLY A C 1
ATOM 2514 O O . GLY A 1 313 ? 13.681 19.887 14.568 1.00 70.56 313 GLY A O 1
ATOM 2515 N N . LYS A 1 314 ? 15.380 20.437 15.937 1.00 69.94 314 LYS A N 1
ATOM 2516 C CA . LYS A 1 314 ? 16.394 19.549 15.345 1.00 69.94 314 LYS A CA 1
ATOM 2517 C C . LYS A 1 314 ? 16.655 18.341 16.239 1.00 69.94 314 LYS A C 1
ATOM 2519 O O . LYS A 1 314 ? 16.641 18.463 17.460 1.00 69.94 314 LYS A O 1
ATOM 2524 N N . TYR A 1 315 ? 16.913 17.185 15.634 1.00 79.00 315 TYR A N 1
ATOM 2525 C CA . TYR A 1 315 ? 17.340 15.991 16.361 1.00 79.00 315 TYR A CA 1
ATOM 2526 C C . TYR A 1 315 ? 18.866 15.955 16.445 1.00 79.00 315 TYR A C 1
ATOM 2528 O O . TYR A 1 315 ? 19.552 15.967 15.424 1.00 79.00 315 TYR A O 1
ATOM 2536 N N . LEU A 1 316 ? 19.391 15.943 17.666 1.00 85.81 316 LEU A N 1
ATOM 2537 C CA . LEU A 1 316 ? 20.821 15.932 17.955 1.00 85.81 316 LEU A CA 1
ATOM 2538 C C . LEU A 1 316 ? 21.172 14.655 18.712 1.00 85.81 316 LEU A C 1
ATOM 2540 O O . LEU A 1 316 ? 20.478 14.304 19.665 1.00 85.81 316 LEU A O 1
ATOM 2544 N N . LYS A 1 317 ? 22.264 13.982 18.329 1.00 86.38 317 LYS A N 1
ATOM 2545 C CA . LYS A 1 317 ? 22.753 12.803 19.061 1.00 86.38 317 LYS A CA 1
ATOM 2546 C C . LYS A 1 317 ? 23.019 13.150 20.529 1.00 86.38 317 LYS A C 1
ATOM 2548 O O . LYS A 1 317 ? 23.683 14.144 20.822 1.00 86.38 317 LYS A O 1
ATOM 2553 N N . HIS A 1 318 ? 22.513 12.343 21.446 1.00 86.00 318 HIS A N 1
ATOM 2554 C CA . HIS A 1 318 ? 22.666 12.537 22.882 1.00 86.00 318 HIS A CA 1
ATOM 2555 C C . HIS A 1 318 ? 22.604 11.182 23.587 1.00 86.00 318 HIS A C 1
ATOM 2557 O O . HIS A 1 318 ? 21.696 10.412 23.309 1.00 86.00 318 HIS A O 1
ATOM 2563 N N . GLY A 1 319 ? 23.535 10.902 24.494 1.00 85.06 319 GLY A N 1
ATOM 2564 C CA . GLY A 1 319 ? 23.729 9.588 25.102 1.00 85.06 319 GLY A CA 1
ATOM 2565 C C . GLY A 1 319 ? 24.602 8.655 24.247 1.00 85.06 319 GLY A C 1
ATOM 2566 O O . GLY A 1 319 ? 25.288 9.107 23.317 1.00 85.06 319 GLY A O 1
ATOM 2567 N N . PRO A 1 320 ? 24.607 7.346 24.550 1.00 87.62 320 PRO A N 1
ATOM 2568 C CA . PRO A 1 320 ? 25.442 6.380 23.849 1.00 87.62 320 PRO A CA 1
ATOM 2569 C C . PRO A 1 320 ? 24.951 6.117 22.418 1.00 87.62 320 PRO A C 1
ATOM 2571 O O . PRO A 1 320 ? 23.758 5.979 22.143 1.00 87.62 320 PRO A O 1
ATOM 2574 N N . THR A 1 321 ? 25.900 6.001 21.492 1.00 88.31 321 THR A N 1
ATOM 2575 C CA . THR A 1 321 ? 25.717 5.427 20.159 1.00 88.31 321 THR A CA 1
ATOM 2576 C C . THR A 1 321 ? 26.516 4.134 20.075 1.00 88.31 321 THR A C 1
ATOM 2578 O O . THR A 1 321 ? 27.744 4.146 20.115 1.00 88.31 321 THR A O 1
ATOM 2581 N N . LEU A 1 322 ? 25.808 3.015 19.980 1.00 89.69 322 LEU A N 1
ATOM 2582 C CA . LEU A 1 322 ? 26.373 1.675 19.952 1.00 89.69 322 LEU A CA 1
ATOM 2583 C C . LEU A 1 322 ? 26.425 1.160 18.523 1.00 89.69 322 LEU A C 1
ATOM 2585 O O . LEU A 1 322 ? 25.446 1.232 17.785 1.00 89.69 322 LEU A O 1
ATOM 2589 N N . HIS A 1 323 ? 27.568 0.601 18.174 1.00 89.44 323 HIS A N 1
ATOM 2590 C CA . HIS A 1 323 ? 27.841 -0.075 16.923 1.00 89.44 323 HIS A CA 1
ATOM 2591 C C . HIS A 1 323 ? 27.974 -1.560 17.233 1.00 89.44 323 HIS A C 1
ATOM 2593 O O . HIS A 1 323 ? 28.875 -1.945 17.975 1.00 89.44 323 HIS A O 1
ATOM 2599 N N . THR A 1 324 ? 27.079 -2.385 16.709 1.00 85.00 324 THR A N 1
ATOM 2600 C CA . THR A 1 324 ? 27.009 -3.827 16.982 1.00 85.00 324 THR A CA 1
ATOM 2601 C C . THR A 1 324 ? 27.152 -4.622 15.694 1.00 85.00 324 THR A C 1
ATOM 2603 O O . THR A 1 324 ? 26.760 -4.145 14.636 1.00 85.00 324 THR A O 1
ATOM 2606 N N . ASP A 1 325 ? 27.739 -5.814 15.748 1.00 85.06 325 ASP A N 1
ATOM 2607 C CA . ASP A 1 325 ? 27.697 -6.736 14.608 1.00 85.06 325 ASP A CA 1
ATOM 2608 C C . ASP A 1 325 ? 26.356 -7.488 14.529 1.00 85.06 325 ASP A C 1
ATOM 2610 O O . ASP A 1 325 ? 25.469 -7.316 15.364 1.00 85.06 325 ASP A O 1
ATOM 2614 N N . SER A 1 326 ? 26.206 -8.358 13.529 1.00 73.69 326 SER A N 1
ATOM 2615 C CA . SER A 1 326 ? 25.000 -9.169 13.325 1.00 73.69 326 SER A CA 1
ATOM 2616 C C . SER A 1 326 ? 24.688 -10.156 14.454 1.00 73.69 326 SER A C 1
ATOM 2618 O O . SER A 1 326 ? 23.607 -10.735 14.452 1.00 73.69 326 SER A O 1
ATOM 2620 N N . SER A 1 327 ? 25.611 -10.369 15.397 1.00 76.06 327 SER A N 1
ATOM 2621 C CA . SER A 1 327 ? 25.393 -11.185 16.598 1.00 76.06 327 SER A CA 1
ATOM 2622 C C . SER 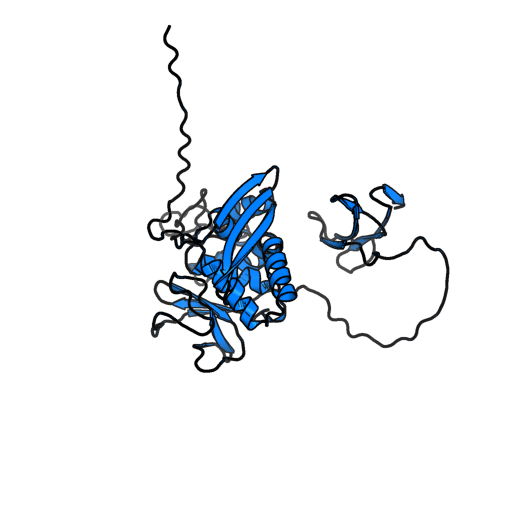A 1 327 ? 25.042 -10.354 17.838 1.00 76.06 327 SER A C 1
ATOM 2624 O O . SER A 1 327 ? 24.846 -10.912 18.914 1.00 76.06 327 SER A O 1
ATOM 2626 N N . GLY A 1 328 ? 24.948 -9.026 17.701 1.00 70.25 328 GLY A N 1
ATOM 2627 C CA . GLY A 1 328 ? 24.644 -8.104 18.795 1.00 70.25 328 GLY A CA 1
ATOM 2628 C C . GLY A 1 328 ? 25.858 -7.717 19.645 1.00 70.25 328 GLY A C 1
ATOM 2629 O O . GLY A 1 328 ? 25.702 -7.022 20.649 1.00 70.25 328 GLY A O 1
ATOM 2630 N N . ILE A 1 329 ? 27.075 -8.121 19.260 1.00 80.44 329 ILE A N 1
ATOM 2631 C CA . ILE A 1 329 ? 28.295 -7.762 19.991 1.00 80.44 329 ILE A CA 1
ATOM 2632 C C . ILE A 1 329 ? 28.665 -6.317 19.666 1.00 80.44 329 ILE A C 1
ATOM 2634 O O . ILE A 1 329 ? 28.869 -5.969 18.501 1.00 80.44 329 ILE A O 1
ATOM 2638 N N . ILE A 1 330 ? 28.807 -5.482 20.700 1.00 84.81 330 ILE A N 1
ATOM 2639 C CA . ILE A 1 330 ? 29.239 -4.086 20.567 1.00 84.81 330 ILE A CA 1
ATOM 2640 C C . ILE A 1 330 ? 30.690 -4.055 20.072 1.00 84.81 330 ILE A C 1
ATOM 2642 O O . ILE A 1 330 ? 31.607 -4.491 20.762 1.00 84.81 330 ILE A O 1
ATOM 2646 N N . LYS A 1 331 ? 30.896 -3.528 18.865 1.00 87.56 331 LYS A N 1
ATOM 2647 C CA . LYS A 1 331 ? 32.210 -3.264 18.266 1.00 87.56 331 LYS A CA 1
ATOM 2648 C C . LYS A 1 331 ? 32.756 -1.891 18.622 1.00 87.56 331 LYS A C 1
ATOM 2650 O O . LYS A 1 331 ? 33.968 -1.715 18.631 1.00 87.56 331 LYS A O 1
ATOM 2655 N N . LYS A 1 332 ? 31.875 -0.920 18.862 1.00 88.88 332 LYS A N 1
ATOM 2656 C CA . LYS A 1 332 ? 32.250 0.471 19.135 1.00 88.88 332 LYS A CA 1
ATOM 2657 C C . LYS A 1 332 ? 31.131 1.198 19.888 1.00 88.88 332 LYS A C 1
ATOM 2659 O O . LYS A 1 332 ? 29.953 0.937 19.640 1.00 88.88 332 LYS A O 1
ATOM 2664 N N . LYS A 1 333 ? 31.488 2.098 20.809 1.00 89.88 333 LYS A N 1
ATOM 2665 C CA . LYS A 1 333 ? 30.543 2.850 21.649 1.00 89.88 333 LYS A CA 1
ATOM 2666 C C . LYS A 1 333 ? 30.967 4.312 21.717 1.00 89.88 333 LYS A C 1
ATOM 2668 O O . LYS A 1 333 ? 31.893 4.663 22.421 1.00 89.88 333 LYS A O 1
ATOM 2673 N N . GLU A 1 334 ? 30.228 5.182 21.047 1.00 90.69 334 GLU A N 1
ATOM 2674 C CA . GLU A 1 334 ? 30.474 6.623 21.102 1.00 90.69 334 GLU A CA 1
ATOM 2675 C C . GLU A 1 334 ? 29.554 7.283 22.132 1.00 90.69 334 GLU A C 1
ATOM 2677 O O . GLU A 1 334 ? 28.359 6.988 22.155 1.00 90.69 334 GLU A O 1
ATOM 2682 N N . ILE A 1 335 ? 30.056 8.226 22.928 1.00 88.56 335 ILE A N 1
ATOM 2683 C CA . ILE A 1 335 ? 29.211 9.041 23.814 1.00 88.56 335 ILE A CA 1
ATOM 2684 C C . ILE A 1 335 ? 28.977 10.404 23.177 1.00 88.56 335 ILE A C 1
ATOM 2686 O O . ILE A 1 335 ? 29.921 11.076 22.764 1.00 88.56 335 ILE A O 1
ATOM 2690 N N . TRP A 1 336 ? 27.715 10.825 23.098 1.00 85.62 336 TRP A N 1
ATOM 2691 C CA . TRP A 1 336 ? 27.313 12.099 22.508 1.00 85.62 336 TRP A CA 1
ATOM 2692 C C . TRP A 1 336 ? 26.566 12.962 23.525 1.00 85.62 336 TRP A C 1
ATOM 2694 O O . TRP A 1 336 ? 25.769 12.460 24.308 1.00 85.62 336 TRP A O 1
ATOM 2704 N N . LYS A 1 337 ? 26.748 14.282 23.485 1.00 86.88 337 LYS A N 1
ATOM 2705 C CA . LYS A 1 337 ? 25.959 15.239 24.269 1.00 86.88 337 LYS A CA 1
ATOM 2706 C C . LYS A 1 337 ? 25.543 16.399 23.382 1.00 86.88 337 LYS A C 1
ATOM 2708 O O . LYS A 1 337 ? 26.375 17.192 22.953 1.00 86.88 337 LYS A O 1
ATOM 2713 N N . MET A 1 338 ? 24.243 16.480 23.094 1.00 84.50 338 MET A N 1
ATOM 2714 C CA . MET A 1 338 ? 23.644 17.553 22.282 1.00 84.50 338 MET A CA 1
ATOM 2715 C C . MET A 1 338 ? 24.353 17.761 20.929 1.00 84.50 338 MET A C 1
ATOM 2717 O O . MET A 1 338 ? 24.614 18.883 20.509 1.00 84.50 338 MET A O 1
ATOM 2721 N N . GLY A 1 339 ? 24.685 16.666 20.244 1.00 82.81 339 GLY A N 1
ATOM 2722 C CA . GLY A 1 339 ? 25.339 16.671 18.934 1.00 82.81 339 GLY A CA 1
ATOM 2723 C C . GLY A 1 339 ? 26.868 16.719 18.975 1.00 82.81 339 GLY A C 1
ATOM 2724 O O . GLY A 1 339 ? 27.489 16.557 17.929 1.00 82.81 339 GLY A O 1
ATOM 2725 N N . VAL A 1 340 ? 27.483 16.871 20.151 1.00 85.00 340 VAL A N 1
ATOM 2726 C CA . VAL A 1 340 ? 28.944 16.840 20.323 1.00 85.00 340 VAL A CA 1
ATOM 2727 C C . VAL A 1 340 ? 29.383 15.449 20.767 1.00 85.00 340 VAL A C 1
ATOM 2729 O O . VAL A 1 340 ? 28.865 14.925 21.752 1.00 85.00 340 VAL A O 1
ATOM 2732 N N . LYS A 1 341 ? 30.337 14.844 20.055 1.00 88.69 341 LYS A N 1
ATOM 2733 C CA . LYS A 1 341 ? 30.952 13.572 20.451 1.00 88.69 341 LYS A CA 1
ATOM 2734 C C . LYS A 1 341 ? 31.955 13.816 21.580 1.00 88.69 341 LYS A C 1
ATOM 2736 O O . LYS A 1 341 ? 32.859 14.631 21.422 1.00 88.69 341 LYS A O 1
ATOM 2741 N N . LEU A 1 342 ? 31.777 13.124 22.699 1.00 81.12 342 LEU A N 1
ATOM 2742 C CA . LEU A 1 342 ? 32.609 13.229 23.899 1.00 81.12 342 LEU A CA 1
ATOM 2743 C C . LEU A 1 342 ? 33.688 12.137 23.955 1.00 81.12 342 LEU A C 1
ATOM 2745 O O . LEU A 1 342 ? 34.796 12.411 24.407 1.00 81.12 342 LEU A O 1
ATOM 2749 N N . SER A 1 343 ? 33.386 10.925 23.477 1.00 81.06 343 SER A N 1
ATOM 2750 C CA . SER A 1 343 ? 34.325 9.790 23.435 1.00 81.06 343 SER A CA 1
ATOM 2751 C C . SER A 1 343 ? 33.940 8.743 22.372 1.00 81.06 343 SER A C 1
ATOM 2753 O O . SER A 1 343 ? 32.852 8.820 21.787 1.00 81.06 343 SER A O 1
ATOM 2755 N N . GLU A 1 344 ? 34.852 7.804 22.082 1.00 73.44 344 GLU A N 1
ATOM 2756 C CA . GLU A 1 344 ? 34.712 6.672 21.141 1.00 73.44 344 GLU A CA 1
ATOM 2757 C C . GLU A 1 344 ? 35.104 5.333 21.771 1.00 73.44 344 GLU A C 1
ATOM 2759 O O . GLU A 1 344 ? 36.046 5.352 22.596 1.00 73.44 344 GLU A O 1
#

Sequence (344 aa):
MKFLLFLLTIQSAFALPELYQKKEYTKSQTETLGDNYHYVYGFKDHLGAYREIRWAFNRWKSDSFLMNFGLGEKEGDTFHVGDAELEYSMMKVENNKVSFDYSKVVQESKEIVAPLYAQILTIQKKYGLSNREKVELIMRFLQDIPYGIPPTNYQSRYIGGLFPPSETLRNGWADCDSKSVLMATLLSFDPHYYNKMAMILVPGHALLGIQDVPGPYDKTVSFIGRQYVYAEPVGLARTPYGKTNSPYSNSIRVIPLILDQPQGLIHQAPSVEPPSHSATNDDEGCPDNALQIEYKKPFGNEFVKSCQLKVEGKYLKHGPTLHTDSSGIIKKKEIWKMGVKLSE